Protein AF-A0A9P1AGP6-F1 (afdb_monomer)

Radius of gyration: 20.98 Å; Cα contacts (8 Å, |Δi|>4): 235; chains: 1; bounding box: 56×35×70 Å

Structure (mmCIF, N/CA/C/O backbone):
data_AF-A0A9P1AGP6-F1
#
_entry.id   AF-A0A9P1AGP6-F1
#
loop_
_atom_site.group_PDB
_atom_site.id
_atom_site.type_symbol
_atom_site.label_atom_id
_atom_site.label_alt_id
_atom_site.label_comp_id
_atom_site.label_asym_id
_atom_site.label_entity_id
_atom_site.label_seq_id
_atom_site.pdbx_PDB_ins_code
_atom_site.Cartn_x
_atom_site.Cartn_y
_atom_site.Cartn_z
_atom_site.occupancy
_atom_site.B_iso_or_equiv
_atom_site.auth_seq_id
_atom_site.auth_comp_id
_atom_site.auth_asym_id
_atom_site.auth_atom_id
_atom_site.pdbx_PDB_model_num
ATOM 1 N N . MET A 1 1 ? -1.557 -0.896 -45.327 1.00 44.66 1 MET A N 1
ATOM 2 C CA . MET A 1 1 ? -2.186 -0.909 -43.996 1.00 44.66 1 MET A CA 1
ATOM 3 C C . MET A 1 1 ? -1.981 -2.306 -43.463 1.00 44.66 1 MET A C 1
ATOM 5 O O . MET A 1 1 ? -2.279 -3.252 -44.184 1.00 44.66 1 MET A O 1
ATOM 9 N N . SER A 1 2 ? -1.260 -2.431 -42.356 1.00 48.75 2 SER A N 1
ATOM 10 C CA . SER A 1 2 ? -0.825 -3.720 -41.802 1.00 48.75 2 SER A CA 1
ATOM 11 C C . SER A 1 2 ? -1.927 -4.313 -40.928 1.00 48.75 2 SER A C 1
ATOM 13 O O . SER A 1 2 ? -2.614 -3.554 -40.257 1.00 48.75 2 SER A O 1
ATOM 15 N N . GLU A 1 3 ? -2.046 -5.643 -40.876 1.00 49.91 3 GLU A N 1
ATOM 16 C CA . GLU A 1 3 ? -3.012 -6.399 -40.042 1.00 49.91 3 GLU A CA 1
ATOM 17 C C . GLU A 1 3 ? -3.025 -5.982 -38.551 1.00 49.91 3 GLU A C 1
ATOM 19 O O . GLU A 1 3 ? -3.977 -6.249 -37.824 1.00 49.91 3 GLU A O 1
ATOM 24 N N . GLU A 1 4 ? -1.977 -5.297 -38.084 1.00 50.28 4 GLU A N 1
ATOM 25 C CA . GLU A 1 4 ? -1.876 -4.722 -36.737 1.00 50.28 4 GLU A CA 1
ATOM 26 C C . GLU A 1 4 ? -2.781 -3.497 -36.507 1.00 50.28 4 GLU A C 1
ATOM 28 O O . GLU A 1 4 ? -3.183 -3.256 -35.373 1.00 50.28 4 GLU A O 1
ATOM 33 N N . GLU A 1 5 ? -3.131 -2.738 -37.552 1.00 51.47 5 GLU A N 1
ATOM 34 C CA . GLU A 1 5 ? -4.014 -1.563 -37.443 1.00 51.47 5 GLU A CA 1
ATOM 35 C C . GLU A 1 5 ? -5.492 -1.962 -37.282 1.00 51.47 5 GLU A C 1
ATOM 37 O O . GLU A 1 5 ? -6.263 -1.210 -36.694 1.00 51.47 5 GLU A O 1
ATOM 42 N N . GLU A 1 6 ? -5.885 -3.162 -37.727 1.00 52.72 6 GLU A N 1
ATOM 43 C CA . GLU A 1 6 ? -7.262 -3.681 -37.612 1.00 52.72 6 GLU A CA 1
ATOM 44 C C . GLU A 1 6 ? -7.624 -4.188 -36.202 1.00 52.72 6 GLU A C 1
ATOM 46 O O . GLU A 1 6 ? -8.787 -4.480 -35.933 1.00 52.72 6 GLU A O 1
ATOM 51 N N . LEU A 1 7 ? -6.654 -4.289 -35.284 1.00 59.75 7 LEU A N 1
ATOM 52 C CA . LEU A 1 7 ? -6.830 -4.875 -33.943 1.00 59.75 7 LEU A CA 1
ATOM 53 C C . LEU A 1 7 ? -6.769 -3.849 -32.800 1.00 59.75 7 LEU A C 1
ATOM 55 O O . LEU A 1 7 ? -6.678 -4.235 -31.628 1.00 59.75 7 LEU A O 1
ATOM 59 N N . LEU A 1 8 ? -6.772 -2.559 -33.134 1.00 59.62 8 LEU A N 1
ATOM 60 C CA . LEU A 1 8 ? -6.687 -1.460 -32.180 1.00 59.62 8 LEU A CA 1
ATOM 61 C C . LEU A 1 8 ? -8.073 -0.843 -31.978 1.00 59.62 8 LEU A C 1
ATOM 63 O O . LEU A 1 8 ? -8.666 -0.301 -32.905 1.00 59.62 8 LEU A O 1
ATOM 67 N N . GLU A 1 9 ? -8.578 -0.915 -30.750 1.00 66.44 9 GLU A N 1
ATOM 68 C CA . GLU A 1 9 ? -9.828 -0.270 -30.344 1.00 66.44 9 GLU A CA 1
ATOM 69 C C . GLU A 1 9 ? -9.531 0.962 -29.498 1.00 66.44 9 GLU A C 1
ATOM 71 O O . GLU A 1 9 ? -8.714 0.902 -28.583 1.00 66.44 9 GLU A O 1
ATOM 76 N N . GLU A 1 10 ? -10.209 2.073 -29.759 1.00 61.16 10 GLU A N 1
ATOM 77 C CA . GLU A 1 10 ? -10.056 3.284 -28.957 1.00 61.16 10 GLU A CA 1
ATOM 78 C C . GLU A 1 10 ? -10.994 3.250 -27.745 1.00 61.16 10 GLU A C 1
ATOM 80 O O . GLU A 1 10 ? -12.188 2.961 -27.868 1.00 61.16 10 GLU A O 1
ATOM 85 N N . ASP A 1 11 ? -10.464 3.518 -26.553 1.00 57.94 11 ASP A N 1
ATOM 86 C CA . ASP A 1 11 ? -11.289 3.619 -25.355 1.00 57.94 11 ASP A CA 1
ATOM 87 C C . ASP A 1 11 ? -11.897 5.010 -25.159 1.00 57.94 11 ASP A C 1
ATOM 89 O O . ASP A 1 11 ? -11.602 5.973 -25.861 1.00 57.94 11 ASP A O 1
ATOM 93 N N . LYS A 1 12 ? -12.746 5.135 -24.134 1.00 52.09 12 LYS A N 1
ATOM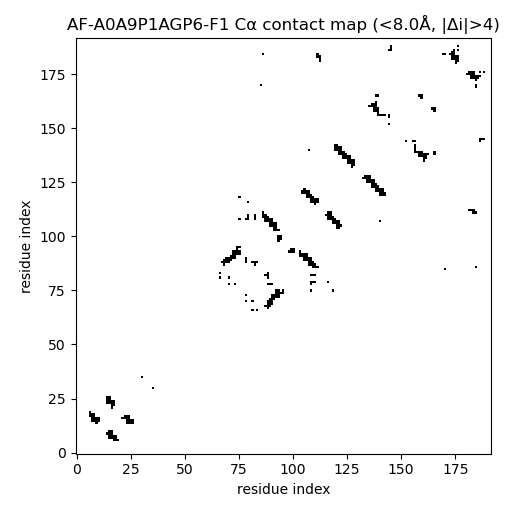 94 C CA . LYS A 1 12 ? -13.434 6.391 -23.797 1.00 52.09 12 LYS A CA 1
ATOM 95 C C . LYS A 1 12 ? -12.505 7.555 -23.403 1.00 52.09 12 LYS A C 1
ATOM 97 O O . LYS A 1 12 ? -13.004 8.646 -23.148 1.00 52.09 12 LYS A O 1
ATOM 102 N N . TYR A 1 13 ? -11.198 7.320 -23.298 1.00 48.16 13 TYR A N 1
ATOM 103 C CA . TYR A 1 13 ? -10.174 8.318 -22.990 1.00 48.16 13 TYR A CA 1
ATOM 104 C C . TYR A 1 13 ? -9.250 8.599 -24.187 1.00 48.16 13 TYR A C 1
ATOM 106 O O . TYR A 1 13 ? -8.265 9.317 -24.028 1.00 48.16 13 TYR A O 1
ATOM 114 N N . GLY A 1 14 ? -9.556 8.052 -25.367 1.00 51.81 14 GLY A N 1
ATOM 115 C CA . GLY A 1 14 ? -8.803 8.278 -26.600 1.00 51.81 14 GLY A CA 1
ATOM 116 C C . GLY A 1 14 ? -7.535 7.431 -26.739 1.00 51.81 14 GLY A C 1
ATOM 117 O O . GLY A 1 14 ? -6.611 7.803 -27.461 1.00 51.81 14 GLY A O 1
ATOM 118 N N . ARG A 1 15 ? -7.429 6.321 -25.995 1.00 59.84 15 ARG A N 1
ATOM 119 C CA . ARG A 1 15 ? -6.249 5.438 -25.993 1.00 59.84 15 ARG A CA 1
ATOM 120 C C . ARG A 1 15 ? -6.486 4.245 -26.908 1.00 59.84 15 ARG A C 1
ATOM 122 O O . ARG A 1 15 ? -7.542 3.625 -26.820 1.00 59.84 15 ARG A O 1
ATOM 129 N N . LEU A 1 16 ? -5.490 3.866 -27.711 1.00 62.56 16 LEU A N 1
ATOM 130 C CA . LEU A 1 16 ? -5.571 2.674 -28.562 1.00 62.56 16 LEU A CA 1
ATOM 131 C C . LEU A 1 16 ? -5.236 1.420 -27.745 1.00 62.56 16 LEU A C 1
ATOM 133 O O . LEU A 1 16 ? -4.143 1.288 -27.194 1.00 62.56 16 LEU A O 1
ATOM 137 N N . ILE A 1 17 ? -6.175 0.487 -27.671 1.00 63.44 17 ILE A N 1
ATOM 138 C CA . ILE A 1 17 ? -6.082 -0.765 -26.926 1.00 63.44 17 ILE A CA 1
ATOM 139 C C . ILE A 1 17 ? -5.932 -1.916 -27.916 1.00 63.44 17 ILE A C 1
ATOM 141 O O . ILE A 1 17 ? -6.822 -2.162 -28.728 1.00 63.44 17 ILE A O 1
ATOM 145 N N . CYS A 1 18 ? -4.847 -2.684 -27.797 1.00 67.25 18 CYS A N 1
ATOM 146 C CA . CYS A 1 18 ? -4.737 -3.976 -28.467 1.00 67.25 18 CYS A CA 1
ATOM 147 C C . CYS A 1 18 ? -5.166 -5.092 -27.511 1.00 67.25 18 CYS A C 1
ATOM 149 O O . CYS A 1 18 ? -4.376 -5.580 -26.696 1.00 67.25 18 CYS A O 1
ATOM 151 N N . ARG A 1 19 ? -6.424 -5.537 -27.617 1.00 60.81 19 ARG A N 1
ATOM 152 C CA . ARG A 1 19 ? -6.979 -6.571 -26.719 1.00 60.81 19 ARG A CA 1
ATOM 153 C C . ARG A 1 19 ? -6.260 -7.917 -26.821 1.00 60.81 19 ARG A C 1
ATOM 155 O O . ARG A 1 19 ? -6.210 -8.649 -25.840 1.00 60.81 19 ARG A O 1
ATOM 162 N N . LYS A 1 20 ? -5.669 -8.227 -27.979 1.00 54.53 20 LYS A N 1
ATOM 163 C CA . LYS A 1 20 ? -4.925 -9.475 -28.217 1.00 54.53 20 LYS A CA 1
ATOM 164 C C . LYS A 1 20 ? -3.639 -9.568 -27.391 1.00 54.53 20 LYS A C 1
ATOM 166 O O . LYS A 1 20 ? -3.268 -10.661 -26.977 1.00 54.53 20 LYS A O 1
ATOM 171 N N . TYR A 1 21 ? -2.974 -8.436 -27.159 1.00 57.66 21 TYR A N 1
ATOM 172 C CA . TYR A 1 21 ? -1.692 -8.378 -26.449 1.00 57.66 21 TYR A CA 1
ATOM 173 C C . TYR A 1 21 ? -1.790 -7.693 -25.081 1.00 57.66 21 TYR A C 1
ATOM 175 O O . TYR A 1 21 ? -0.787 -7.578 -24.385 1.00 57.66 21 TYR A O 1
ATOM 183 N N . GLY A 1 22 ? -2.987 -7.248 -24.682 1.00 54.47 22 GLY A N 1
ATOM 184 C CA . GLY A 1 22 ? -3.205 -6.574 -23.402 1.00 54.47 22 GLY A CA 1
ATOM 185 C C . GLY A 1 22 ? -2.470 -5.236 -23.287 1.00 54.47 22 GLY A C 1
ATOM 186 O O . GLY A 1 22 ? -2.170 -4.806 -22.176 1.00 54.47 22 GLY A O 1
ATOM 187 N N . THR A 1 23 ? -2.155 -4.588 -24.412 1.00 53.03 23 THR A N 1
ATOM 188 C CA . THR A 1 23 ? -1.363 -3.354 -24.444 1.00 53.03 23 THR A CA 1
ATOM 189 C C . THR A 1 23 ? -2.242 -2.128 -24.664 1.00 53.03 23 THR A C 1
ATOM 191 O O . THR A 1 23 ? -3.118 -2.117 -25.530 1.00 53.03 23 THR A O 1
ATOM 194 N N . ILE A 1 24 ? -1.992 -1.078 -23.877 1.00 54.97 24 ILE A N 1
ATOM 195 C CA . ILE A 1 24 ? -2.601 0.247 -24.038 1.00 54.97 24 ILE A CA 1
ATOM 196 C C . ILE A 1 24 ? -1.522 1.167 -24.601 1.00 54.97 24 ILE A C 1
ATOM 198 O O . ILE A 1 24 ? -0.468 1.331 -23.987 1.00 54.97 24 ILE A O 1
ATOM 202 N N . HIS A 1 25 ? -1.775 1.750 -25.766 1.00 59.31 25 HIS A N 1
ATOM 203 C CA . HIS A 1 25 ? -0.873 2.678 -26.433 1.00 59.31 25 HIS A CA 1
ATOM 204 C C . HIS A 1 25 ? -1.253 4.110 -26.025 1.00 59.31 25 HIS A C 1
ATOM 206 O O . HIS A 1 25 ? -2.328 4.583 -26.402 1.00 59.31 25 HIS A O 1
ATOM 212 N N . PRO A 1 26 ? -0.417 4.799 -25.222 1.00 47.50 26 PRO A N 1
ATOM 213 C CA . PRO A 1 26 ? -0.758 6.109 -24.670 1.00 47.50 26 PRO A CA 1
ATOM 214 C C . PRO A 1 26 ? -0.712 7.243 -25.707 1.00 47.50 26 PRO A C 1
ATOM 216 O O . PRO A 1 26 ? -1.323 8.281 -25.480 1.00 47.50 26 PRO A O 1
ATOM 219 N N . THR A 1 27 ? -0.035 7.052 -26.843 1.00 52.06 27 THR A N 1
ATOM 220 C CA . THR A 1 27 ? 0.058 8.011 -27.957 1.00 52.06 27 THR A CA 1
ATOM 221 C C . THR A 1 27 ? 0.376 7.277 -29.270 1.00 52.06 27 THR A C 1
ATOM 223 O O . THR A 1 27 ? 0.923 6.175 -29.248 1.00 52.06 27 THR A O 1
ATOM 226 N N . HIS A 1 28 ? 0.071 7.890 -30.424 1.00 51.38 28 HIS A N 1
ATOM 227 C CA . HIS A 1 28 ? 0.339 7.379 -31.788 1.00 51.38 28 HIS A CA 1
ATOM 228 C C . HIS A 1 28 ? 1.834 7.170 -32.140 1.00 51.38 28 HIS A C 1
ATOM 230 O O . HIS A 1 28 ? 2.177 6.958 -33.305 1.00 51.38 28 HIS A O 1
ATOM 236 N N . GLU A 1 29 ? 2.747 7.231 -31.172 1.00 51.50 29 GLU A N 1
ATOM 237 C CA . GLU A 1 29 ? 4.170 7.009 -31.411 1.00 51.50 29 GLU A CA 1
ATOM 238 C C . GLU A 1 29 ? 4.541 5.533 -31.239 1.00 51.50 29 GLU A C 1
ATOM 240 O O . GLU A 1 29 ? 4.286 4.896 -30.215 1.00 51.50 29 GLU A O 1
ATOM 245 N N . LYS A 1 30 ? 5.182 4.979 -32.275 1.00 45.47 30 LYS A N 1
ATOM 246 C CA . LYS A 1 30 ? 5.712 3.613 -32.284 1.00 45.47 30 LYS A CA 1
ATOM 247 C C . LYS A 1 30 ? 6.845 3.485 -31.261 1.00 45.47 30 LYS A C 1
ATOM 249 O O . LYS A 1 30 ? 7.986 3.849 -31.541 1.00 45.47 30 LYS A O 1
ATOM 254 N N . LEU A 1 31 ? 6.541 2.931 -30.089 1.00 46.16 31 LEU A N 1
ATOM 255 C CA . LEU A 1 31 ? 7.546 2.567 -29.089 1.00 46.16 31 LEU A CA 1
ATOM 256 C C . LEU A 1 31 ? 8.442 1.436 -29.615 1.00 46.16 31 LEU A C 1
ATOM 258 O O . LEU A 1 31 ? 7.969 0.440 -30.164 1.00 46.16 31 LEU A O 1
ATOM 262 N N . SER A 1 32 ? 9.759 1.584 -29.450 1.00 50.69 32 SER A N 1
ATOM 263 C CA . SER A 1 32 ? 10.723 0.562 -29.871 1.00 50.69 32 SER A CA 1
ATOM 264 C C . SER A 1 32 ? 10.684 -0.658 -28.942 1.00 50.69 32 SER A C 1
ATOM 266 O O . SER A 1 32 ? 10.447 -0.532 -27.741 1.00 50.69 32 SER A O 1
ATOM 268 N N . LYS A 1 33 ? 11.005 -1.847 -29.474 1.00 45.75 33 LYS A N 1
ATOM 269 C CA . LYS A 1 33 ? 11.068 -3.118 -28.721 1.00 45.75 33 LYS A CA 1
ATOM 270 C C . LYS A 1 33 ? 11.904 -3.025 -27.432 1.00 45.75 33 LYS A C 1
ATOM 272 O O . LYS A 1 33 ? 11.612 -3.712 -26.463 1.00 45.75 33 LYS A O 1
ATOM 277 N N . LYS A 1 34 ? 12.906 -2.140 -27.404 1.00 45.97 34 LYS A N 1
ATOM 278 C CA . LYS A 1 34 ? 13.750 -1.887 -26.231 1.00 45.97 34 LYS A CA 1
ATOM 279 C C . LYS A 1 34 ? 12.990 -1.203 -25.085 1.00 45.97 34 LYS A C 1
ATOM 281 O O . LYS A 1 34 ? 13.164 -1.593 -23.940 1.00 45.97 34 LYS A O 1
ATOM 286 N N . MET A 1 35 ? 12.112 -0.249 -25.403 1.00 48.28 35 MET A N 1
ATOM 287 C CA . MET A 1 35 ? 11.295 0.470 -24.414 1.00 48.28 35 MET A CA 1
ATOM 288 C C . MET A 1 35 ? 10.216 -0.432 -23.806 1.00 48.28 35 MET A C 1
ATOM 290 O O . MET A 1 35 ? 9.871 -0.282 -22.641 1.00 48.28 35 MET A O 1
ATOM 294 N N . ILE A 1 36 ? 9.720 -1.400 -24.584 1.00 45.94 36 ILE A N 1
ATOM 295 C CA . ILE A 1 36 ? 8.762 -2.408 -24.115 1.00 45.94 36 ILE A CA 1
ATOM 296 C C . ILE A 1 36 ? 9.438 -3.375 -23.134 1.00 45.94 36 ILE A C 1
ATOM 298 O O . ILE A 1 36 ? 8.876 -3.664 -22.086 1.00 45.94 36 ILE A O 1
ATOM 302 N N . CYS A 1 37 ? 10.657 -3.839 -23.424 1.00 44.56 37 CYS A N 1
ATOM 303 C CA . CYS A 1 37 ? 11.388 -4.706 -22.497 1.00 44.56 37 CYS A CA 1
ATOM 304 C C . CYS A 1 37 ? 11.783 -3.978 -21.200 1.00 44.56 37 CYS A C 1
ATOM 306 O O . CYS A 1 37 ? 11.618 -4.545 -20.132 1.00 44.56 37 CYS A O 1
ATOM 308 N N . GLU A 1 38 ? 12.218 -2.713 -21.269 1.00 49.56 38 GLU A N 1
ATOM 309 C CA . GLU A 1 38 ? 12.562 -1.926 -20.067 1.00 49.56 38 GLU A CA 1
ATOM 310 C C . GLU A 1 38 ? 11.343 -1.600 -19.181 1.00 49.56 38 GLU A C 1
ATOM 312 O O . GLU A 1 38 ? 11.489 -1.453 -17.969 1.00 49.56 38 GLU A O 1
ATOM 317 N N . ALA A 1 39 ? 10.138 -1.501 -19.755 1.00 48.28 39 ALA A N 1
ATOM 318 C CA . ALA A 1 39 ? 8.911 -1.241 -18.998 1.00 48.28 39 ALA A CA 1
ATOM 319 C C . ALA A 1 39 ? 8.322 -2.496 -18.325 1.00 48.28 39 ALA A C 1
ATOM 321 O O . ALA A 1 39 ? 7.560 -2.369 -17.367 1.00 48.28 39 ALA A O 1
ATOM 322 N N . PHE A 1 40 ? 8.667 -3.695 -18.809 1.00 42.72 40 PHE A N 1
ATOM 323 C CA . PHE A 1 40 ? 8.064 -4.965 -18.393 1.00 42.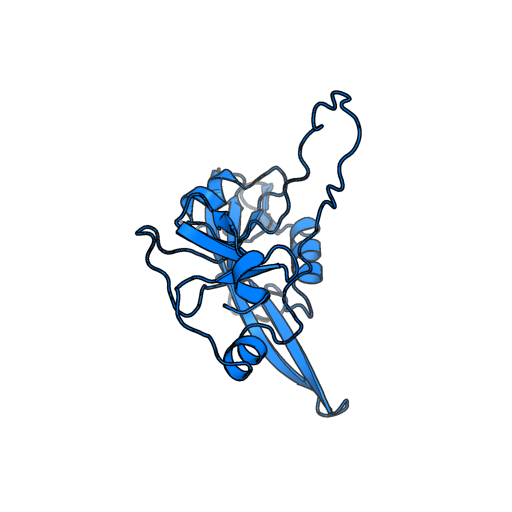72 40 PHE A CA 1
ATOM 324 C C . PHE A 1 40 ? 9.112 -6.041 -18.058 1.00 42.72 40 PHE A C 1
ATOM 326 O O . PHE A 1 40 ? 8.955 -7.199 -18.440 1.00 42.72 40 PHE A O 1
ATOM 333 N N . ASP A 1 41 ? 10.162 -5.686 -17.314 1.00 39.03 41 ASP A N 1
ATOM 334 C CA . ASP A 1 41 ? 11.027 -6.677 -16.661 1.00 39.03 41 ASP A CA 1
ATOM 335 C C . ASP A 1 41 ? 10.213 -7.447 -15.590 1.00 39.03 41 ASP A C 1
ATOM 337 O O . ASP A 1 41 ? 10.059 -6.977 -14.464 1.00 39.03 41 ASP A O 1
ATOM 341 N N . ASP A 1 42 ? 9.627 -8.584 -15.998 1.00 45.66 42 ASP A N 1
ATOM 342 C CA . ASP A 1 42 ? 9.160 -9.811 -15.301 1.00 45.66 42 ASP A CA 1
ATOM 343 C C . ASP A 1 42 ? 8.592 -9.778 -13.856 1.00 45.66 42 ASP A C 1
ATOM 345 O O . ASP A 1 42 ? 8.373 -10.827 -13.251 1.00 45.66 42 ASP A O 1
ATOM 349 N N . GLU A 1 43 ? 8.278 -8.623 -13.275 1.00 45.69 43 GLU A N 1
ATOM 350 C CA . GLU A 1 43 ? 7.833 -8.533 -11.874 1.00 45.69 43 GLU A CA 1
ATOM 351 C C . GLU A 1 43 ? 6.677 -7.542 -11.660 1.00 45.69 43 GLU A C 1
ATOM 353 O O . GLU A 1 43 ? 6.516 -6.964 -10.582 1.00 45.69 43 GLU A O 1
ATOM 358 N N . SER A 1 44 ? 5.841 -7.352 -12.685 1.00 40.59 44 SER A N 1
ATOM 359 C CA . SER A 1 44 ? 4.508 -6.767 -12.495 1.00 40.59 44 SER A CA 1
ATOM 360 C C . SER A 1 44 ? 3.579 -7.835 -11.904 1.00 40.59 44 SER A C 1
ATOM 362 O O . SER A 1 44 ? 3.586 -8.967 -12.395 1.00 40.59 44 SER A O 1
ATOM 364 N N . PRO A 1 45 ? 2.785 -7.536 -10.857 1.00 38.75 45 PRO A N 1
ATOM 365 C CA . PRO A 1 45 ? 1.846 -8.511 -10.313 1.00 38.75 45 PRO A CA 1
ATOM 366 C C . PRO A 1 45 ? 0.880 -8.977 -11.416 1.00 38.75 45 PRO A C 1
ATOM 368 O O . PRO A 1 45 ? 0.474 -8.160 -12.247 1.00 38.75 45 PRO A O 1
ATOM 371 N N . PRO A 1 46 ? 0.516 -10.272 -11.456 1.00 39.19 46 PRO A N 1
ATOM 372 C CA . PRO A 1 46 ? -0.374 -10.786 -12.486 1.00 39.19 46 PRO A CA 1
ATOM 373 C C . PRO A 1 46 ? -1.713 -10.049 -12.418 1.00 39.19 46 PRO A C 1
ATOM 375 O O . PRO A 1 46 ? -2.391 -10.064 -11.390 1.00 39.19 46 PRO A O 1
ATOM 378 N N . VAL A 1 47 ? -2.096 -9.407 -13.521 1.00 35.91 47 VAL A N 1
ATOM 379 C CA . VAL A 1 47 ? -3.442 -8.858 -13.689 1.00 35.91 47 VAL A CA 1
ATOM 380 C C . VAL A 1 47 ? -4.392 -10.049 -13.813 1.00 35.91 47 VAL A C 1
ATOM 382 O O . VAL A 1 47 ? -4.244 -10.883 -14.706 1.00 35.91 47 VAL A O 1
ATOM 385 N N . SER A 1 48 ? -5.342 -10.171 -12.887 1.00 32.88 48 SER A N 1
ATOM 386 C CA . SER A 1 48 ? -6.363 -11.218 -12.937 1.00 32.88 48 SER A CA 1
ATOM 387 C C . SER A 1 48 ? -7.342 -10.917 -14.073 1.00 32.88 48 SER A C 1
ATOM 389 O O . SER A 1 48 ? -8.186 -10.027 -13.974 1.00 32.88 48 SER A O 1
ATOM 391 N N . TYR A 1 49 ? -7.228 -11.641 -15.186 1.00 36.38 49 TYR A N 1
ATOM 392 C CA . TYR A 1 49 ? -8.166 -11.518 -16.298 1.00 36.38 49 TYR A CA 1
ATOM 393 C C . TYR A 1 49 ? -9.400 -12.388 -16.039 1.00 36.38 49 TYR A C 1
ATOM 395 O O . TYR A 1 49 ? -9.339 -13.617 -16.127 1.00 36.38 49 TYR A O 1
ATOM 403 N N . LYS A 1 50 ? -10.563 -11.766 -15.805 1.00 32.56 50 LYS A N 1
ATOM 404 C CA . LYS A 1 50 ? -11.842 -12.447 -16.052 1.00 32.56 50 LYS A CA 1
ATOM 405 C C . LYS A 1 50 ? -11.986 -12.641 -17.561 1.00 32.56 50 LYS A C 1
ATOM 407 O O . LYS A 1 50 ? -12.329 -11.711 -18.287 1.00 32.56 50 LYS A O 1
ATOM 412 N N . SER A 1 51 ? -11.703 -13.856 -18.023 1.00 32.66 51 SER A N 1
ATOM 413 C CA . SER A 1 51 ? -11.996 -14.288 -19.390 1.00 32.66 51 SER A CA 1
ATOM 414 C C . SER A 1 51 ? -13.500 -14.174 -19.630 1.00 32.66 51 SER A C 1
ATOM 416 O O . SER A 1 51 ? -14.282 -14.901 -19.024 1.00 32.66 51 SER A O 1
ATOM 418 N N . THR A 1 52 ? -13.914 -13.246 -20.488 1.00 33.41 52 THR A N 1
ATOM 419 C CA . THR A 1 52 ? -15.281 -13.192 -21.013 1.00 33.41 52 THR A CA 1
ATOM 420 C C . THR A 1 52 ? -15.232 -13.589 -22.479 1.00 33.41 52 THR A C 1
ATOM 422 O O . THR A 1 52 ? -15.047 -12.769 -23.371 1.00 33.41 52 THR A O 1
ATOM 425 N N . SER A 1 53 ? -15.357 -14.892 -22.718 1.00 35.84 53 SER A N 1
ATOM 426 C CA . SER A 1 53 ? -15.820 -15.413 -24.000 1.00 35.84 53 SER A CA 1
ATOM 427 C C . SER A 1 53 ? -17.326 -15.607 -23.871 1.00 35.84 53 SER A C 1
ATOM 429 O O . SER A 1 53 ? -17.798 -16.328 -22.995 1.00 35.84 53 SER A O 1
ATOM 431 N N . THR A 1 54 ? -18.069 -14.876 -24.688 1.00 39.19 54 THR A N 1
ATOM 432 C CA . THR A 1 54 ? -19.527 -14.868 -24.783 1.00 39.19 54 THR A CA 1
ATOM 433 C C . THR A 1 54 ? -20.053 -16.242 -25.194 1.00 39.19 54 THR A C 1
ATOM 435 O O . THR A 1 54 ? -19.663 -16.740 -26.243 1.00 39.19 54 THR A O 1
ATOM 438 N N . ASP A 1 55 ? -20.970 -16.819 -24.412 1.00 32.81 55 ASP A N 1
ATOM 439 C CA . ASP A 1 55 ? -22.318 -17.084 -24.925 1.00 32.81 55 ASP A CA 1
ATOM 440 C C . ASP A 1 55 ? -23.323 -17.428 -23.810 1.00 32.81 55 ASP A C 1
ATOM 442 O O . ASP A 1 55 ? -23.078 -18.285 -22.963 1.00 32.81 55 ASP A O 1
ATOM 446 N N . SER A 1 56 ? -24.503 -16.807 -23.907 1.00 30.17 56 SER A N 1
ATOM 447 C CA . SER A 1 56 ? -25.754 -16.996 -23.138 1.00 30.17 56 SER A CA 1
ATOM 448 C C . SER A 1 56 ? -26.067 -15.995 -22.001 1.00 30.17 56 SER A C 1
ATOM 450 O O . SER A 1 56 ? -25.226 -15.737 -21.138 1.00 30.17 56 SER A O 1
ATOM 452 N N . PRO A 1 57 ? -27.308 -15.452 -21.952 1.00 41.44 57 PRO A N 1
ATOM 453 C CA . PRO A 1 57 ? -27.725 -14.447 -20.983 1.00 41.44 57 PRO A CA 1
ATOM 454 C C . PRO A 1 57 ? -28.387 -15.108 -19.771 1.00 41.44 57 PRO A C 1
ATOM 456 O O . PRO A 1 57 ? -29.520 -15.576 -19.854 1.00 41.44 57 PRO A O 1
ATOM 459 N N . ILE A 1 58 ? -27.718 -15.125 -18.620 1.00 28.89 58 ILE A N 1
ATOM 460 C CA . ILE A 1 58 ? -28.373 -15.429 -17.343 1.00 28.89 58 ILE A CA 1
ATOM 461 C C . ILE A 1 58 ? -27.868 -14.438 -16.302 1.00 28.89 58 ILE A C 1
ATOM 463 O O . ILE A 1 58 ? -26.681 -14.398 -15.988 1.00 28.89 58 ILE A O 1
ATOM 467 N N . SER A 1 59 ? -28.805 -13.634 -15.792 1.00 42.00 59 SER A N 1
ATOM 468 C CA . SER A 1 59 ? -28.669 -12.782 -14.614 1.00 42.00 59 SER A CA 1
ATOM 469 C C . SER A 1 59 ? -27.784 -13.422 -13.554 1.00 42.00 59 SER A C 1
ATOM 471 O O . SER A 1 59 ? -28.170 -14.408 -12.929 1.00 42.00 59 SER A O 1
ATOM 473 N N . GLN A 1 60 ? -26.644 -12.801 -13.283 1.00 34.44 60 GLN A N 1
ATOM 474 C CA . GLN A 1 60 ? -25.957 -12.975 -12.017 1.00 34.44 60 GLN A CA 1
ATOM 475 C C . GLN A 1 60 ? -25.672 -11.589 -11.463 1.00 34.44 60 GLN A C 1
ATOM 477 O O . GLN A 1 60 ? -24.802 -10.859 -11.933 1.00 34.44 60 GLN A O 1
ATOM 482 N N . GLN A 1 61 ? -26.480 -11.230 -10.465 1.00 39.38 61 GLN A N 1
ATOM 483 C CA . GLN A 1 61 ? -26.104 -10.287 -9.426 1.00 39.38 61 GLN A CA 1
ATOM 484 C C . GLN A 1 61 ? -24.665 -10.610 -9.018 1.00 39.38 61 GLN A C 1
ATOM 486 O O . GLN A 1 61 ? -24.410 -11.665 -8.438 1.00 39.38 61 GLN A O 1
ATOM 491 N N . THR A 1 62 ? -23.718 -9.739 -9.357 1.00 33.47 62 THR A N 1
ATOM 492 C CA . THR A 1 62 ? -22.350 -9.854 -8.859 1.00 33.47 62 THR A CA 1
ATOM 493 C C . THR A 1 62 ? -22.383 -9.597 -7.363 1.00 33.47 62 THR A C 1
ATOM 495 O O . THR A 1 62 ? -22.453 -8.462 -6.895 1.00 33.47 62 THR A O 1
ATOM 498 N N . SER A 1 63 ? -22.393 -10.699 -6.631 1.00 34.19 63 SER A N 1
ATOM 499 C CA . SER A 1 63 ? -22.114 -10.821 -5.214 1.00 34.19 63 SER A CA 1
ATOM 500 C C . SER A 1 63 ? -20.853 -10.038 -4.832 1.00 34.19 63 SER A C 1
ATOM 502 O O . SER A 1 63 ? -19.758 -10.339 -5.293 1.00 34.19 63 SER A O 1
ATOM 504 N N . GLN A 1 64 ? -21.063 -9.004 -4.018 1.00 35.28 64 GLN A N 1
ATOM 505 C CA . GLN A 1 64 ? -20.270 -8.613 -2.848 1.00 35.28 64 GLN A CA 1
ATOM 506 C C . GLN A 1 64 ? -18.744 -8.883 -2.862 1.00 35.28 64 GLN A C 1
ATOM 508 O O . GLN A 1 64 ? -18.280 -9.980 -2.580 1.00 35.28 64 GLN A O 1
ATOM 513 N N . THR A 1 65 ? -17.990 -7.790 -3.049 1.00 38.62 65 THR A N 1
ATOM 514 C CA . THR A 1 65 ? -16.889 -7.336 -2.167 1.00 38.62 65 THR A CA 1
ATOM 515 C C . THR A 1 65 ? -15.730 -8.295 -1.858 1.00 38.62 65 THR A C 1
ATOM 517 O O . THR A 1 65 ? -15.475 -8.605 -0.696 1.00 38.62 65 THR A O 1
ATOM 520 N N . GLU A 1 66 ? -14.914 -8.633 -2.853 1.00 44.88 66 GLU A N 1
ATOM 521 C CA . GLU A 1 66 ? -13.476 -8.797 -2.605 1.00 44.88 66 GLU A CA 1
ATOM 522 C C . GLU A 1 66 ? -12.792 -7.499 -3.035 1.00 44.88 66 GLU A C 1
ATOM 524 O O . GLU A 1 66 ? -12.493 -7.293 -4.206 1.00 44.88 66 GLU A O 1
ATOM 529 N N . THR A 1 67 ? -12.637 -6.556 -2.102 1.00 55.41 67 THR A N 1
ATOM 530 C CA . THR A 1 67 ? -11.821 -5.363 -2.348 1.00 55.41 67 THR A CA 1
ATOM 531 C C . THR A 1 67 ? -10.379 -5.831 -2.512 1.00 55.41 67 THR A C 1
ATOM 533 O O . THR A 1 67 ? -9.747 -6.239 -1.535 1.00 55.41 67 THR A O 1
ATOM 536 N N . GLU A 1 68 ? -9.885 -5.845 -3.750 1.00 76.69 68 GLU A N 1
ATOM 537 C CA . GLU A 1 68 ? -8.478 -6.111 -4.035 1.00 76.69 68 GLU A CA 1
ATOM 538 C C . GLU A 1 68 ? -7.620 -5.100 -3.262 1.00 76.69 68 GLU A C 1
ATOM 540 O O . GLU A 1 68 ? -7.883 -3.899 -3.278 1.00 76.69 68 GLU A O 1
ATOM 545 N N . VAL A 1 69 ? -6.599 -5.589 -2.548 1.00 89.00 69 VAL A N 1
ATOM 546 C CA . VAL A 1 69 ? -5.677 -4.720 -1.793 1.00 89.00 69 VAL A CA 1
ATOM 547 C C . VAL A 1 69 ? -4.931 -3.786 -2.740 1.00 89.00 69 VAL A C 1
ATOM 549 O O . VAL A 1 69 ? -4.591 -2.677 -2.354 1.00 89.00 69 VAL A O 1
ATOM 552 N N . PHE A 1 70 ? -4.680 -4.217 -3.974 1.00 92.12 70 PHE A N 1
ATOM 553 C CA . PHE A 1 70 ? -4.049 -3.400 -4.998 1.00 92.12 70 PHE A CA 1
ATOM 554 C C . PHE A 1 70 ? -5.107 -2.773 -5.907 1.00 92.12 70 PHE A C 1
ATOM 556 O O . PHE A 1 70 ? -5.890 -3.495 -6.512 1.00 92.12 70 PHE A O 1
ATOM 563 N N . VAL A 1 71 ? -5.107 -1.444 -6.028 1.00 92.62 71 VAL A N 1
ATOM 564 C CA . VAL A 1 71 ? -6.154 -0.701 -6.759 1.00 92.62 71 VAL A CA 1
ATOM 565 C C . VAL A 1 71 ? -5.656 -0.012 -8.036 1.00 92.62 71 VAL A C 1
ATOM 567 O O . VAL A 1 71 ? -6.399 0.726 -8.677 1.00 92.62 71 VAL A O 1
ATOM 570 N N . GLY A 1 72 ? -4.406 -0.256 -8.442 1.00 91.38 72 GLY A N 1
ATOM 571 C CA . GLY A 1 72 ? -3.824 0.353 -9.641 1.00 91.38 72 GLY A CA 1
ATOM 572 C C . GLY A 1 72 ? -3.431 1.819 -9.439 1.00 91.38 72 GLY A C 1
ATOM 573 O O . GLY A 1 72 ? -2.926 2.187 -8.382 1.00 91.38 72 GLY A O 1
ATOM 574 N N . GLY A 1 73 ? -3.590 2.644 -10.477 1.00 90.81 73 GLY A N 1
ATOM 575 C CA . GLY A 1 73 ? -3.289 4.078 -10.423 1.00 90.81 73 GLY A CA 1
ATOM 576 C C . GLY A 1 73 ? -4.444 4.876 -9.821 1.00 90.81 73 GLY A C 1
ATOM 577 O O . GLY A 1 73 ? -5.560 4.789 -10.325 1.00 90.81 73 GLY A O 1
ATOM 578 N N . ALA A 1 74 ? -4.173 5.659 -8.777 1.00 92.38 74 ALA A N 1
ATOM 579 C CA . ALA A 1 74 ? -5.179 6.471 -8.092 1.00 92.38 74 ALA A CA 1
ATOM 580 C C . ALA A 1 74 ? -4.572 7.749 -7.495 1.00 92.38 74 ALA A C 1
ATOM 582 O O . ALA A 1 74 ? -3.379 7.812 -7.183 1.00 92.38 74 ALA A O 1
ATOM 583 N N . THR A 1 75 ? -5.393 8.777 -7.312 1.00 94.38 75 THR A N 1
ATOM 584 C CA . THR A 1 75 ? -5.062 9.911 -6.437 1.00 94.38 75 THR A CA 1
ATOM 585 C C . THR A 1 75 ? -5.174 9.502 -4.965 1.00 94.38 75 THR A C 1
ATOM 587 O O . THR A 1 75 ? -5.834 8.518 -4.634 1.00 94.38 75 THR A O 1
ATOM 590 N N . GLU A 1 76 ? -4.577 10.276 -4.053 1.00 94.81 76 GLU A N 1
ATOM 591 C CA . GLU A 1 76 ? -4.685 10.017 -2.605 1.00 94.81 76 GLU A CA 1
ATOM 592 C C . GLU A 1 76 ? -6.150 9.914 -2.147 1.00 94.81 76 GLU A C 1
ATOM 594 O O . GLU A 1 76 ? -6.512 8.971 -1.451 1.00 94.81 76 GLU A O 1
ATOM 599 N N . LYS A 1 77 ? -7.018 10.823 -2.615 1.00 95.00 77 LYS A N 1
ATOM 600 C CA . LYS A 1 77 ? -8.447 10.828 -2.261 1.00 95.00 77 LYS A CA 1
ATOM 601 C C . LYS A 1 77 ? -9.207 9.620 -2.802 1.00 95.00 77 LYS A C 1
ATOM 603 O O . LYS A 1 77 ? -10.095 9.109 -2.128 1.00 95.00 77 LYS A O 1
ATOM 608 N N . GLU A 1 78 ? -8.897 9.182 -4.019 1.00 94.44 78 GLU A N 1
ATOM 609 C CA . GLU A 1 78 ? -9.505 7.975 -4.590 1.00 94.44 78 GLU A CA 1
ATOM 610 C C . GLU A 1 78 ? -9.050 6.733 -3.822 1.00 94.44 78 GLU A C 1
ATOM 612 O O . GLU A 1 78 ? -9.879 5.902 -3.461 1.00 94.44 78 GLU A O 1
ATOM 617 N N . ALA A 1 79 ? -7.758 6.637 -3.496 1.00 94.75 79 ALA A N 1
ATOM 618 C CA . ALA A 1 79 ? -7.221 5.539 -2.700 1.00 94.75 79 ALA A CA 1
ATOM 619 C C . ALA A 1 79 ? -7.885 5.461 -1.314 1.00 94.75 79 ALA A C 1
ATOM 621 O O . ALA A 1 79 ? -8.274 4.377 -0.890 1.00 94.75 79 ALA A O 1
ATOM 622 N N . GLU A 1 80 ? -8.095 6.596 -0.641 1.00 95.50 80 GLU A N 1
ATOM 623 C CA . GLU A 1 80 ? -8.789 6.673 0.655 1.00 95.50 80 GLU A CA 1
ATOM 624 C C . GLU A 1 80 ? -10.219 6.118 0.604 1.00 95.50 80 GLU A C 1
ATOM 626 O O . GLU A 1 80 ? -10.644 5.410 1.518 1.00 95.50 80 GLU A O 1
ATOM 631 N N . GLN A 1 81 ? -10.956 6.395 -0.476 1.00 94.06 81 GLN A N 1
ATOM 632 C CA . GLN A 1 81 ? -12.326 5.902 -0.675 1.00 94.06 81 GLN A CA 1
ATOM 633 C C . GLN A 1 81 ? -12.384 4.394 -0.937 1.00 94.06 81 GLN A C 1
ATOM 635 O O . GLN A 1 81 ? -13.406 3.760 -0.673 1.00 94.06 81 GLN A O 1
ATOM 640 N N . LEU A 1 82 ? -11.295 3.821 -1.450 1.00 93.38 82 LEU A N 1
ATOM 641 C CA . LEU A 1 82 ? -11.177 2.397 -1.747 1.00 93.38 82 LEU A CA 1
ATOM 642 C C . LEU A 1 82 ? -10.717 1.574 -0.535 1.00 93.38 82 LEU A C 1
ATOM 644 O O . LEU A 1 82 ? -10.726 0.343 -0.604 1.00 93.38 82 LEU A O 1
ATOM 648 N N . ILE A 1 83 ? -10.362 2.215 0.588 1.00 93.00 83 ILE A N 1
ATOM 649 C CA . ILE A 1 83 ? -10.011 1.512 1.827 1.00 93.00 83 ILE A CA 1
ATOM 650 C C . ILE A 1 83 ? -11.240 0.778 2.375 1.00 93.00 83 ILE A C 1
ATOM 652 O O . ILE A 1 83 ? -12.142 1.356 2.989 1.00 93.00 83 ILE A O 1
ATOM 656 N N . GLY A 1 84 ? -11.242 -0.537 2.164 1.00 86.81 84 GLY A N 1
ATOM 657 C CA . GLY A 1 84 ? -12.264 -1.446 2.664 1.00 86.81 84 GLY A CA 1
ATOM 658 C C . GLY A 1 84 ? -12.084 -1.821 4.139 1.00 86.81 84 GLY A C 1
ATOM 659 O O . GLY A 1 84 ? -11.489 -1.106 4.947 1.00 86.81 84 GLY A O 1
ATOM 660 N N . TYR A 1 85 ? -12.595 -2.999 4.497 1.00 83.00 85 TYR A N 1
ATOM 661 C CA . TYR A 1 85 ? -12.524 -3.537 5.861 1.00 83.00 85 TYR A CA 1
ATOM 662 C C . TYR A 1 85 ? -11.098 -3.904 6.304 1.00 83.00 85 TYR A C 1
ATOM 664 O O . TYR A 1 85 ? -10.836 -3.959 7.499 1.00 83.00 85 TYR A O 1
ATOM 672 N N . ARG A 1 86 ? -10.177 -4.135 5.355 1.00 82.44 86 ARG A N 1
ATOM 673 C CA . ARG A 1 86 ? -8.770 -4.482 5.631 1.00 82.44 86 ARG A CA 1
ATOM 674 C C . ARG A 1 86 ? -7.957 -3.322 6.210 1.00 82.44 86 ARG A C 1
ATOM 676 O O . ARG A 1 86 ? -6.841 -3.532 6.659 1.00 82.44 86 ARG A O 1
ATOM 683 N N . GLY A 1 87 ? -8.495 -2.101 6.183 1.00 89.75 87 GLY A N 1
ATOM 684 C CA . GLY A 1 87 ? -7.853 -0.922 6.768 1.00 89.75 87 GLY A CA 1
ATOM 685 C C . GLY A 1 87 ? -6.777 -0.274 5.894 1.00 89.75 87 GLY A C 1
ATOM 686 O O . GLY A 1 87 ? -6.391 0.856 6.178 1.00 89.75 87 GLY A O 1
ATOM 687 N N . PHE A 1 88 ? -6.342 -0.915 4.804 1.00 94.81 88 PHE A N 1
ATOM 688 C CA . PHE A 1 88 ? -5.402 -0.323 3.852 1.00 94.81 88 PHE A CA 1
ATOM 689 C C . PHE A 1 88 ? -5.592 -0.805 2.407 1.00 94.81 88 PHE A C 1
ATOM 691 O O . PHE A 1 88 ? -6.219 -1.837 2.162 1.00 94.81 88 PHE A O 1
ATOM 698 N N . VAL A 1 89 ? -5.009 -0.058 1.465 1.00 95.50 89 VAL A N 1
ATOM 699 C CA .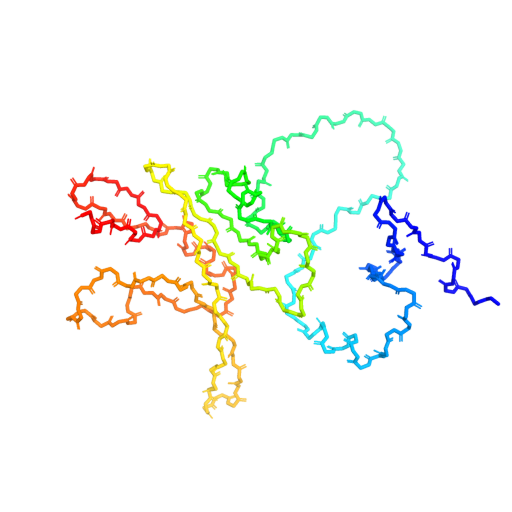 VAL A 1 89 ? -4.852 -0.409 0.041 1.00 95.50 89 VAL A CA 1
ATOM 700 C C . VAL A 1 89 ? -3.471 0.009 -0.471 1.00 95.50 89 VAL A C 1
ATOM 702 O O . VAL A 1 89 ? -2.807 0.861 0.116 1.00 95.50 89 VAL A O 1
ATOM 705 N N . ILE A 1 90 ? -3.038 -0.575 -1.583 1.00 95.62 90 ILE A N 1
ATOM 706 C CA . ILE A 1 90 ? -1.795 -0.275 -2.293 1.00 95.62 90 ILE A CA 1
ATOM 707 C C . ILE A 1 90 ? -2.141 0.290 -3.669 1.00 95.62 90 ILE A C 1
ATOM 709 O O . ILE A 1 90 ? -2.983 -0.261 -4.379 1.00 95.62 90 ILE A O 1
ATOM 713 N N . TYR A 1 91 ? -1.475 1.370 -4.064 1.00 94.69 91 TYR A N 1
ATOM 714 C CA . TYR A 1 91 ? -1.756 2.063 -5.319 1.00 94.69 91 TYR A CA 1
ATOM 715 C C . TYR A 1 91 ? -0.510 2.748 -5.886 1.00 94.69 91 TYR A C 1
ATOM 717 O O . TYR A 1 91 ? 0.439 3.050 -5.163 1.00 94.69 91 TYR A 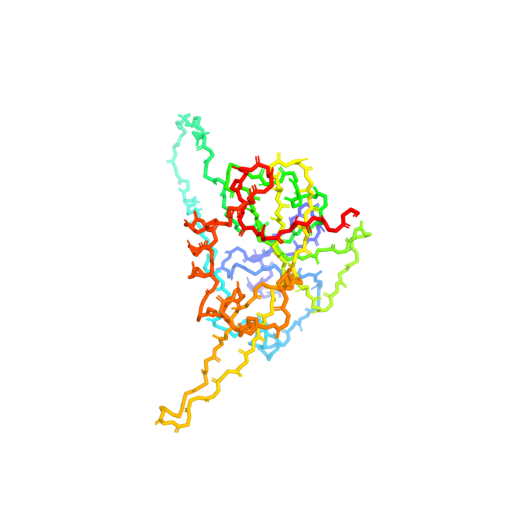O 1
ATOM 725 N N . TYR A 1 92 ? -0.510 3.006 -7.190 1.00 94.25 92 TYR A N 1
ATOM 726 C CA . TYR A 1 92 ? 0.428 3.928 -7.822 1.00 94.25 92 TYR A CA 1
ATOM 727 C C . TYR A 1 92 ? -0.135 5.341 -7.721 1.00 94.25 92 TYR A C 1
ATOM 729 O O . TYR A 1 92 ? -1.227 5.612 -8.227 1.00 94.25 92 TYR A O 1
ATOM 737 N N . ARG A 1 93 ? 0.594 6.249 -7.068 1.00 93.19 93 ARG A N 1
ATOM 738 C CA . ARG A 1 93 ? 0.104 7.613 -6.855 1.00 93.19 93 ARG A CA 1
ATOM 739 C C . ARG A 1 93 ? 0.125 8.411 -8.145 1.00 93.19 93 ARG A C 1
ATOM 741 O O . ARG A 1 93 ? 1.188 8.715 -8.681 1.00 93.19 93 ARG A O 1
ATOM 748 N N . MET A 1 94 ? -1.062 8.814 -8.573 1.00 91.25 94 MET A N 1
ATOM 749 C CA . MET A 1 94 ? -1.271 9.757 -9.661 1.00 91.25 94 MET A CA 1
ATOM 750 C C . MET A 1 94 ? -1.248 11.190 -9.128 1.00 91.25 94 MET A C 1
ATOM 752 O O . MET A 1 94 ? -1.679 11.460 -8.000 1.00 91.25 94 MET A O 1
ATOM 756 N N . ALA A 1 95 ? -0.753 12.120 -9.943 1.00 86.44 95 ALA A N 1
ATOM 757 C CA . ALA A 1 95 ? -0.849 13.538 -9.636 1.00 86.44 95 ALA A CA 1
ATOM 758 C C . ALA A 1 95 ? -2.324 13.978 -9.657 1.00 86.44 95 ALA A C 1
ATOM 760 O O . ALA A 1 95 ? -3.116 13.519 -10.482 1.00 86.44 95 ALA A O 1
ATOM 761 N N . SER A 1 96 ? -2.710 14.853 -8.727 1.00 83.06 96 SER A N 1
ATOM 762 C CA . SER A 1 96 ? -4.101 15.303 -8.566 1.00 83.06 96 SER A CA 1
ATOM 763 C C . SER A 1 96 ? -4.610 16.155 -9.730 1.00 83.06 96 SER A C 1
ATOM 765 O O . SER A 1 96 ? -5.816 16.292 -9.909 1.00 83.06 96 SER A O 1
ATOM 767 N N . ASP A 1 97 ? -3.698 16.726 -10.508 1.00 83.88 97 ASP A N 1
ATOM 768 C CA . ASP A 1 97 ? -3.951 17.504 -11.718 1.00 83.88 97 ASP A CA 1
ATOM 769 C C . ASP A 1 97 ? -4.040 16.629 -12.984 1.00 83.88 97 ASP A C 1
ATOM 771 O O . ASP A 1 97 ? -4.251 17.148 -14.078 1.00 83.88 97 ASP A O 1
ATOM 775 N N . GLY A 1 98 ? -3.897 15.305 -12.846 1.00 72.62 98 GLY A N 1
ATOM 776 C CA . GLY A 1 98 ? -3.916 14.359 -13.960 1.00 72.62 98 GLY A CA 1
ATOM 777 C C . GLY A 1 98 ? -2.618 14.324 -14.769 1.00 72.62 98 GLY A C 1
ATOM 778 O O . GLY A 1 98 ? -2.564 13.640 -15.793 1.00 72.62 98 GLY A O 1
ATOM 779 N N . THR A 1 99 ? -1.567 15.022 -14.328 1.00 79.38 99 THR A N 1
ATOM 780 C CA . THR A 1 99 ? -0.282 15.038 -15.028 1.00 79.38 99 THR A CA 1
ATOM 781 C C . THR A 1 99 ? 0.403 13.675 -14.918 1.00 79.38 99 THR A C 1
ATOM 783 O O . THR A 1 99 ? 0.569 13.118 -13.830 1.00 79.38 99 THR A O 1
ATOM 786 N N . VAL A 1 100 ? 0.830 13.125 -16.057 1.00 66.38 100 VAL A N 1
ATOM 787 C CA . VAL A 1 100 ? 1.534 11.838 -16.104 1.00 66.38 100 VAL A CA 1
ATOM 788 C C . VAL A 1 100 ? 3.010 12.053 -15.783 1.00 66.38 100 VAL A C 1
ATOM 790 O O . VAL A 1 100 ? 3.709 12.793 -16.475 1.00 66.38 100 VAL A O 1
ATOM 793 N N . GLN A 1 101 ? 3.490 11.390 -14.732 1.00 70.50 101 GLN A N 1
ATOM 794 C CA . GLN A 1 101 ? 4.909 11.352 -14.383 1.00 70.50 101 GLN A CA 1
ATOM 795 C C . GLN A 1 101 ? 5.581 10.131 -15.021 1.00 70.50 101 GLN A C 1
ATOM 797 O O . GLN A 1 101 ? 4.964 9.078 -15.171 1.00 70.50 101 GLN A O 1
ATOM 802 N N . PHE A 1 102 ? 6.866 10.262 -15.360 1.00 73.38 102 PHE A N 1
ATOM 803 C CA . PHE A 1 102 ? 7.671 9.163 -15.911 1.00 73.38 102 PHE A CA 1
ATOM 804 C C . PHE A 1 102 ? 7.846 7.992 -14.935 1.00 73.38 102 PHE A C 1
ATOM 806 O O . PHE A 1 102 ? 8.089 6.866 -15.360 1.00 73.38 102 PHE A O 1
ATOM 813 N N . SER A 1 103 ? 7.721 8.247 -13.634 1.00 82.25 103 SER A N 1
ATOM 814 C CA . SER A 1 103 ? 7.705 7.224 -12.597 1.00 82.25 103 SER A CA 1
ATOM 815 C C . SER A 1 103 ? 6.590 7.522 -11.605 1.00 82.25 103 SER A C 1
ATOM 817 O O . SER A 1 103 ? 6.474 8.635 -11.097 1.00 82.25 103 SER A O 1
ATOM 819 N N . LEU A 1 104 ? 5.761 6.516 -11.332 1.00 87.44 104 LEU A N 1
ATOM 820 C CA . LEU A 1 104 ? 4.703 6.610 -10.334 1.00 87.44 104 LEU A CA 1
ATOM 821 C C . LEU A 1 104 ? 5.179 5.928 -9.050 1.00 87.44 104 LEU A C 1
ATOM 823 O O . LEU A 1 104 ? 5.555 4.751 -9.099 1.00 87.44 104 LEU A O 1
ATOM 827 N N . PRO A 1 105 ? 5.186 6.622 -7.900 1.00 91.75 105 PRO A N 1
ATOM 828 C CA . PRO A 1 105 ? 5.576 5.992 -6.654 1.00 91.75 105 PRO A CA 1
ATOM 829 C C . PRO A 1 105 ? 4.492 5.002 -6.219 1.00 91.75 105 PRO A C 1
ATOM 831 O O . PRO A 1 105 ? 3.294 5.294 -6.276 1.00 91.75 105 PRO A O 1
ATOM 834 N N . LEU A 1 106 ? 4.930 3.821 -5.787 1.00 94.38 106 LEU A N 1
ATOM 835 C CA . LEU A 1 106 ? 4.065 2.826 -5.168 1.00 94.38 106 LEU A CA 1
ATOM 836 C C . LEU A 1 106 ? 3.821 3.237 -3.714 1.00 94.38 106 LEU A C 1
ATOM 838 O O . LEU A 1 106 ? 4.770 3.484 -2.969 1.00 94.38 106 LEU A O 1
ATOM 842 N N . MET A 1 107 ? 2.557 3.313 -3.323 1.00 95.56 107 MET A N 1
ATOM 843 C CA . MET A 1 107 ? 2.119 3.816 -2.026 1.00 95.56 107 MET A CA 1
ATOM 844 C C . MET A 1 107 ? 1.219 2.802 -1.322 1.00 95.56 107 MET A C 1
ATOM 846 O O . MET A 1 107 ? 0.525 2.019 -1.971 1.00 95.56 107 MET A O 1
ATOM 850 N N . LEU A 1 108 ? 1.184 2.874 0.005 1.00 96.06 108 LEU A N 1
ATOM 851 C CA . LEU A 1 108 ? 0.197 2.225 0.860 1.00 96.06 108 LEU A CA 1
ATOM 852 C C . LEU A 1 108 ? -0.655 3.305 1.530 1.00 96.06 108 LEU A C 1
ATOM 854 O O . LEU A 1 108 ? -0.128 4.122 2.285 1.00 96.06 108 LEU A O 1
ATOM 858 N N . ALA A 1 109 ? -1.958 3.305 1.258 1.00 95.88 109 ALA A N 1
ATOM 859 C CA . ALA A 1 109 ? -2.931 4.149 1.942 1.00 95.88 109 ALA A CA 1
ATOM 860 C C . ALA A 1 109 ? -3.542 3.372 3.112 1.00 95.88 109 ALA A C 1
ATOM 862 O O . ALA A 1 109 ? -4.043 2.267 2.920 1.00 95.88 109 ALA A O 1
ATOM 863 N N . TYR A 1 110 ? -3.516 3.948 4.309 1.00 94.94 110 TYR A N 1
ATOM 864 C CA . TYR A 1 110 ? -3.981 3.348 5.557 1.00 94.94 110 TYR A CA 1
ATOM 865 C C . TYR A 1 110 ? -5.014 4.242 6.242 1.00 94.94 110 TYR A C 1
ATOM 867 O O . TYR A 1 110 ? -4.826 5.457 6.308 1.00 94.94 110 TYR A O 1
ATOM 875 N N . ARG A 1 111 ? -6.073 3.644 6.796 1.00 93.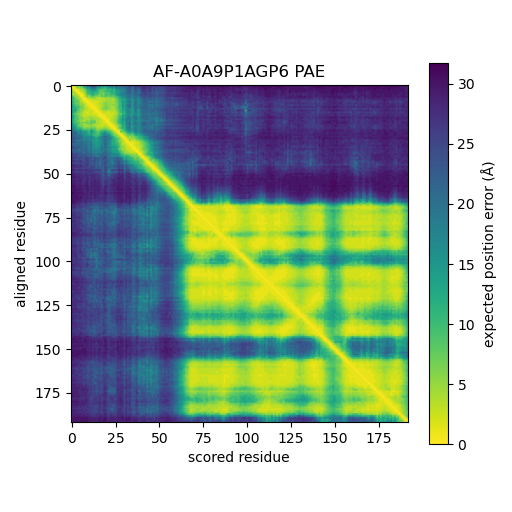81 111 ARG A N 1
ATOM 876 C CA . ARG A 1 111 ? -7.051 4.320 7.656 1.00 93.81 111 ARG A CA 1
ATOM 877 C C . ARG A 1 111 ? -6.905 3.816 9.089 1.00 93.81 111 ARG A C 1
ATOM 879 O O . ARG A 1 111 ? -7.189 2.651 9.355 1.00 93.81 111 ARG A O 1
ATOM 886 N N . SER A 1 112 ? -6.535 4.708 10.006 1.00 89.69 112 SER A N 1
ATOM 887 C CA . SER A 1 112 ? -6.456 4.385 11.435 1.00 89.69 112 SER A CA 1
ATOM 888 C C . SER A 1 112 ? -7.828 4.172 12.069 1.00 89.69 112 SER A C 1
ATOM 890 O O . SER A 1 112 ? -8.857 4.582 11.520 1.00 89.69 112 SER A O 1
ATOM 892 N N . THR A 1 113 ? -7.861 3.612 13.280 1.00 86.88 113 THR A N 1
ATOM 893 C CA . THR A 1 113 ? -9.111 3.451 14.050 1.00 86.88 113 THR A CA 1
ATOM 894 C C . THR A 1 113 ? -9.777 4.792 14.378 1.00 86.88 113 THR A C 1
ATOM 896 O O . THR A 1 113 ? -10.993 4.865 14.547 1.00 86.88 113 THR A O 1
ATOM 899 N N . LYS A 1 114 ? -8.998 5.883 14.387 1.00 86.75 114 LYS A N 1
ATOM 900 C CA . LYS A 1 114 ? -9.470 7.266 14.563 1.00 86.75 114 LYS A CA 1
ATOM 901 C C . LYS A 1 114 ? -9.943 7.926 13.256 1.00 86.75 114 LYS A C 1
ATOM 903 O O . LYS A 1 114 ? -10.195 9.127 13.253 1.00 86.75 114 LYS A O 1
ATOM 908 N N . ASN A 1 115 ? -10.065 7.176 12.155 1.00 89.00 115 ASN A N 1
ATOM 909 C CA . ASN A 1 115 ? -10.418 7.672 10.816 1.00 89.00 115 ASN A CA 1
ATOM 910 C C . ASN A 1 115 ? -9.448 8.727 10.251 1.00 89.00 115 ASN A C 1
ATOM 912 O O . ASN A 1 115 ? -9.846 9.571 9.447 1.00 89.00 115 ASN A O 1
ATOM 916 N N . PHE A 1 116 ? -8.171 8.676 10.640 1.00 91.00 116 PHE A N 1
ATOM 917 C CA . PHE A 1 116 ? -7.129 9.439 9.956 1.00 91.00 116 PHE A CA 1
ATOM 918 C C . PHE A 1 116 ? -6.533 8.615 8.821 1.00 91.00 116 PHE A C 1
ATOM 920 O O . PHE A 1 116 ? -6.320 7.411 8.969 1.00 91.00 116 PHE A O 1
ATOM 927 N N . TYR A 1 117 ? -6.254 9.286 7.707 1.00 93.19 117 TYR A N 1
ATOM 928 C CA . TYR A 1 117 ? -5.662 8.677 6.525 1.00 93.19 117 TYR A CA 1
ATOM 929 C C . TYR A 1 117 ? -4.166 8.970 6.470 1.00 93.19 117 TYR A C 1
ATOM 931 O O . TYR A 1 117 ? -3.735 10.103 6.692 1.00 93.19 117 TYR A O 1
ATOM 939 N N . TYR A 1 118 ? -3.388 7.935 6.177 1.00 93.31 118 TYR A N 1
ATOM 940 C CA . TYR A 1 118 ? -1.938 7.992 6.054 1.00 93.31 118 TYR A CA 1
ATOM 941 C C . TYR A 1 118 ? -1.522 7.372 4.728 1.00 93.31 118 TYR A C 1
ATOM 943 O O . TYR A 1 118 ? -2.085 6.363 4.314 1.00 93.31 118 TYR A O 1
ATOM 951 N N . HIS A 1 119 ? -0.518 7.962 4.084 1.00 94.38 119 HIS A N 1
ATOM 952 C CA . HIS A 1 119 ? 0.039 7.466 2.831 1.00 94.38 119 HIS A CA 1
ATOM 953 C C . HIS A 1 119 ? 1.533 7.237 3.016 1.00 94.38 119 HIS A C 1
ATOM 955 O O . HIS A 1 119 ? 2.287 8.183 3.236 1.00 94.38 119 HIS A O 1
ATOM 961 N N . PHE A 1 120 ? 1.956 5.982 2.926 1.00 94.19 120 PHE A N 1
ATOM 962 C CA . PHE A 1 120 ? 3.351 5.577 3.077 1.00 94.19 120 PHE A CA 1
ATOM 963 C C . PHE A 1 120 ? 3.932 5.177 1.730 1.00 94.19 120 PHE A C 1
ATOM 965 O O . PHE A 1 120 ? 3.267 4.502 0.944 1.00 94.19 120 PHE A O 1
ATOM 972 N N . THR A 1 121 ? 5.173 5.564 1.451 1.00 94.50 121 THR A N 1
ATOM 973 C CA . THR A 1 121 ? 5.870 5.091 0.252 1.00 94.50 121 THR A CA 1
ATOM 974 C C . THR A 1 121 ? 6.288 3.635 0.440 1.00 94.50 121 THR A C 1
ATOM 976 O O . THR A 1 121 ? 6.687 3.226 1.528 1.00 94.50 121 THR A O 1
ATOM 979 N N . ILE A 1 122 ? 6.208 2.834 -0.621 1.00 94.38 122 ILE A N 1
ATOM 980 C CA . ILE A 1 122 ? 6.781 1.487 -0.649 1.00 94.38 122 ILE A CA 1
ATOM 981 C C . ILE A 1 122 ? 8.097 1.558 -1.417 1.00 94.38 122 ILE A C 1
ATOM 983 O O . ILE A 1 122 ? 8.115 1.819 -2.623 1.00 94.38 122 ILE A O 1
ATOM 987 N N . SER A 1 123 ? 9.209 1.332 -0.725 1.00 92.19 123 SER A N 1
ATOM 988 C CA . SER A 1 123 ? 10.536 1.320 -1.335 1.00 92.19 123 SER A CA 1
ATOM 989 C C . SER A 1 123 ? 10.892 -0.077 -1.853 1.00 92.19 123 SER A C 1
ATOM 991 O O . SER A 1 123 ? 10.424 -1.095 -1.339 1.00 92.19 123 SER A O 1
ATOM 993 N N . LYS A 1 124 ? 11.729 -0.127 -2.898 1.00 90.62 124 LYS A N 1
ATOM 994 C CA . LYS A 1 124 ? 12.318 -1.357 -3.451 1.00 90.62 124 LYS A CA 1
ATOM 995 C C . LYS A 1 124 ? 13.838 -1.219 -3.411 1.00 90.62 124 LYS A C 1
ATOM 997 O O . LYS A 1 124 ? 14.391 -0.395 -4.141 1.00 90.62 124 LYS A O 1
ATOM 1002 N N . ARG A 1 125 ? 14.538 -2.032 -2.611 1.00 89.62 125 ARG A N 1
ATOM 1003 C CA . ARG A 1 125 ? 16.013 -2.103 -2.623 1.00 89.62 125 ARG A CA 1
ATOM 1004 C C . ARG A 1 125 ? 16.516 -3.412 -3.212 1.00 89.62 125 ARG A C 1
ATOM 1006 O O . ARG A 1 125 ? 15.858 -4.446 -3.134 1.00 89.62 125 ARG A O 1
ATOM 1013 N N . LYS A 1 126 ? 17.708 -3.371 -3.804 1.00 89.12 126 LYS A N 1
ATOM 1014 C CA . LYS A 1 126 ? 18.433 -4.564 -4.255 1.00 89.12 126 LYS A CA 1
ATOM 1015 C C . LYS A 1 126 ? 19.330 -5.052 -3.120 1.00 89.12 126 LYS A C 1
ATOM 1017 O O . LYS A 1 126 ? 20.138 -4.283 -2.605 1.00 89.12 126 LYS A O 1
ATOM 1022 N N . GLN A 1 127 ? 19.214 -6.322 -2.759 1.00 88.38 127 GLN A N 1
ATOM 1023 C CA . GLN A 1 127 ? 20.121 -7.002 -1.842 1.00 88.38 127 GLN A CA 1
ATOM 1024 C C . GLN A 1 127 ? 20.888 -8.073 -2.611 1.00 88.38 127 GLN A C 1
ATOM 1026 O O . GLN A 1 127 ? 20.295 -8.979 -3.194 1.00 88.38 127 GLN A O 1
ATOM 1031 N N . HIS A 1 128 ? 22.213 -7.968 -2.607 1.00 88.62 128 HIS A N 1
ATOM 1032 C CA . HIS A 1 128 ? 23.082 -8.968 -3.208 1.00 88.62 128 HIS A CA 1
ATOM 1033 C C . HIS A 1 128 ? 23.500 -9.996 -2.155 1.00 88.62 128 HIS A C 1
ATOM 1035 O O . HIS A 1 128 ? 24.113 -9.640 -1.149 1.00 88.62 128 HIS A O 1
ATOM 1041 N N . ASP A 1 129 ? 23.202 -11.267 -2.403 1.00 85.06 129 ASP A N 1
ATOM 1042 C CA . ASP A 1 129 ? 23.701 -12.393 -1.618 1.00 85.06 129 ASP A CA 1
ATOM 1043 C C . ASP A 1 129 ? 25.007 -12.905 -2.258 1.00 85.06 129 ASP A C 1
ATOM 1045 O O . ASP A 1 129 ? 24.961 -13.530 -3.325 1.00 85.06 129 ASP A O 1
ATOM 1049 N N . PRO A 1 130 ? 26.185 -12.651 -1.650 1.00 85.25 130 PRO A N 1
ATOM 1050 C CA . PRO A 1 130 ? 27.465 -13.067 -2.218 1.00 85.25 130 PRO A CA 1
ATOM 1051 C C . PRO A 1 130 ? 27.669 -14.582 -2.199 1.00 85.25 130 PRO A C 1
ATOM 1053 O O . PRO A 1 130 ? 28.392 -15.105 -3.045 1.00 85.25 130 PRO A O 1
ATOM 1056 N N . ILE A 1 131 ? 27.019 -15.294 -1.276 1.00 86.94 131 ILE A N 1
ATOM 1057 C CA . ILE A 1 131 ? 27.148 -16.745 -1.128 1.00 86.94 131 ILE A CA 1
ATOM 1058 C C . ILE A 1 131 ? 26.369 -17.43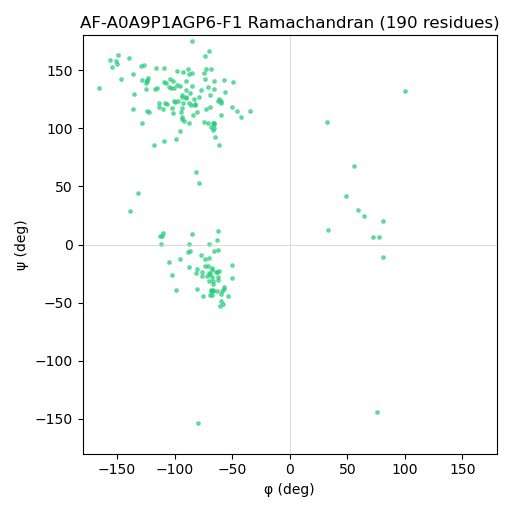3 -2.247 1.00 86.94 131 ILE A C 1
ATOM 1060 O O . ILE A 1 131 ? 26.870 -18.354 -2.890 1.00 86.94 131 ILE A O 1
ATOM 1064 N N . ARG A 1 132 ? 25.149 -16.958 -2.513 1.00 85.12 132 ARG A N 1
ATOM 1065 C CA . ARG A 1 132 ? 24.273 -17.512 -3.556 1.00 85.12 132 ARG A CA 1
ATOM 1066 C C . ARG A 1 132 ? 24.481 -16.883 -4.930 1.00 85.12 132 ARG A C 1
ATOM 1068 O O . ARG A 1 132 ? 23.877 -17.357 -5.887 1.00 85.12 132 ARG A O 1
ATOM 1075 N N . LYS A 1 133 ? 25.309 -15.835 -5.028 1.00 87.25 133 LYS A N 1
ATOM 1076 C CA . LYS A 1 133 ? 25.507 -15.019 -6.240 1.00 87.25 133 LYS A CA 1
ATOM 1077 C C . LYS A 1 133 ? 24.173 -14.586 -6.858 1.00 87.25 133 LYS A C 1
ATOM 1079 O O . LYS A 1 133 ? 23.984 -14.650 -8.070 1.00 87.25 133 LYS A O 1
ATOM 1084 N N . LEU A 1 134 ? 23.231 -14.194 -6.003 1.00 87.19 134 LEU A N 1
ATOM 1085 C CA . LEU A 1 134 ? 21.865 -13.854 -6.388 1.00 87.19 134 LEU A CA 1
ATOM 1086 C C . LEU A 1 134 ? 21.533 -12.446 -5.904 1.00 87.19 134 LEU A C 1
ATOM 1088 O O . LEU A 1 134 ? 21.755 -12.111 -4.741 1.00 87.19 134 LEU A O 1
ATOM 1092 N N . THR A 1 135 ? 20.940 -11.648 -6.787 1.00 86.56 135 THR A N 1
ATOM 1093 C CA . THR A 1 135 ? 20.339 -10.365 -6.419 1.00 86.56 135 THR A CA 1
ATOM 1094 C C . THR A 1 135 ? 18.862 -10.581 -6.131 1.00 86.56 135 THR A C 1
ATOM 1096 O O . THR A 1 135 ? 18.150 -11.168 -6.941 1.00 86.56 135 THR A O 1
ATOM 1099 N N . A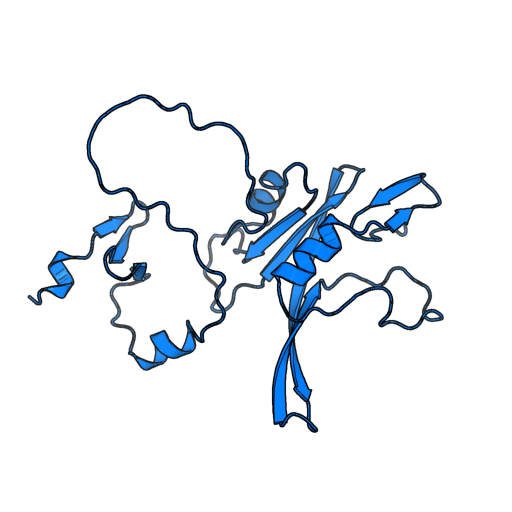RG A 1 136 ? 18.404 -10.108 -4.975 1.00 85.56 136 ARG A N 1
ATOM 1100 C CA . ARG A 1 136 ? 17.000 -10.131 -4.565 1.00 85.56 136 ARG A CA 1
ATOM 1101 C C . ARG A 1 136 ? 16.478 -8.720 -4.411 1.00 85.56 136 ARG A C 1
ATOM 1103 O O . ARG A 1 136 ? 17.230 -7.799 -4.091 1.00 85.56 136 ARG A O 1
ATOM 1110 N N . HIS A 1 137 ? 15.181 -8.574 -4.611 1.00 87.06 137 HIS A N 1
ATOM 1111 C CA . HIS A 1 137 ? 14.477 -7.350 -4.295 1.00 87.06 137 HIS A CA 1
ATOM 1112 C C . HIS A 1 137 ? 13.848 -7.453 -2.915 1.00 87.06 137 HIS A C 1
ATOM 1114 O O . HIS A 1 137 ? 13.288 -8.485 -2.551 1.00 87.06 137 HIS A O 1
ATOM 1120 N N . LEU A 1 138 ? 13.987 -6.379 -2.151 1.00 91.00 138 LEU A N 1
ATOM 1121 C CA . LEU A 1 138 ? 13.348 -6.210 -0.861 1.00 91.00 138 LEU A CA 1
ATOM 1122 C C . LEU A 1 138 ? 12.403 -5.021 -0.930 1.00 91.00 138 LEU A C 1
ATOM 1124 O O . LEU A 1 138 ? 12.776 -3.966 -1.445 1.00 91.00 138 LEU A O 1
ATOM 1128 N N . PHE A 1 139 ? 11.201 -5.223 -0.413 1.00 90.62 139 PHE A N 1
ATOM 1129 C CA . PHE A 1 139 ? 10.128 -4.248 -0.328 1.00 90.62 139 PHE A CA 1
ATOM 1130 C C . PHE A 1 139 ? 9.932 -3.834 1.124 1.00 90.62 139 PHE A C 1
ATOM 1132 O O . PHE A 1 139 ? 9.990 -4.683 2.015 1.00 90.62 139 PHE A O 1
ATOM 1139 N N . ARG A 1 140 ? 9.684 -2.549 1.359 1.00 92.44 140 ARG A N 1
ATOM 1140 C CA . ARG A 1 140 ? 9.476 -1.993 2.699 1.00 92.44 140 ARG A CA 1
ATOM 1141 C C . ARG A 1 140 ? 8.470 -0.854 2.639 1.00 92.44 140 ARG A C 1
ATOM 1143 O O . ARG A 1 140 ? 8.492 -0.083 1.683 1.00 92.44 140 ARG A O 1
ATOM 1150 N N . VAL A 1 141 ? 7.610 -0.747 3.649 1.00 92.25 141 VAL A N 1
ATOM 1151 C CA . VAL A 1 141 ? 6.734 0.419 3.829 1.00 92.25 141 VAL A CA 1
ATOM 1152 C C . VAL A 1 141 ? 7.499 1.459 4.635 1.00 92.25 141 VAL A C 1
ATOM 1154 O O . VAL A 1 141 ? 7.946 1.189 5.744 1.00 92.25 141 VAL A O 1
ATOM 1157 N N . GLU A 1 142 ? 7.667 2.655 4.094 1.00 89.19 142 GLU A N 1
ATOM 1158 C CA . GLU A 1 142 ? 8.382 3.733 4.767 1.00 89.19 142 GLU A CA 1
ATOM 1159 C C . GLU A 1 142 ? 7.412 4.529 5.651 1.00 89.19 142 GLU A C 1
ATOM 1161 O O . GLU A 1 142 ? 6.611 5.333 5.172 1.00 89.19 142 GLU A O 1
ATOM 1166 N N . TYR A 1 143 ? 7.499 4.305 6.959 1.00 83.31 143 TYR A N 1
ATOM 1167 C CA . TYR A 1 143 ? 6.888 5.136 7.994 1.00 83.31 143 TYR A CA 1
ATOM 1168 C C . TYR A 1 143 ? 7.948 5.496 9.037 1.00 83.31 143 TYR A C 1
ATOM 1170 O O . TYR A 1 143 ? 8.941 4.778 9.194 1.00 83.31 143 TYR A O 1
ATOM 1178 N N . GLU A 1 144 ? 7.758 6.624 9.727 1.00 69.81 144 GLU A N 1
ATOM 1179 C CA . GLU A 1 144 ? 8.646 7.008 10.824 1.00 69.81 144 GLU A CA 1
ATOM 1180 C C . GLU A 1 144 ? 8.573 5.953 11.925 1.00 69.81 144 GLU A C 1
ATOM 1182 O O . GLU A 1 144 ? 7.493 5.641 12.430 1.00 69.81 144 GLU A O 1
ATOM 1187 N N . ASP A 1 145 ? 9.727 5.392 12.282 1.00 60.25 145 ASP A N 1
ATOM 1188 C CA . ASP A 1 145 ? 9.817 4.450 13.387 1.00 60.25 145 ASP A CA 1
ATOM 1189 C C . ASP A 1 145 ? 9.501 5.221 14.674 1.00 60.25 145 ASP A C 1
ATOM 1191 O O . ASP A 1 145 ? 10.279 6.064 15.126 1.00 60.25 145 ASP A O 1
ATOM 1195 N N . ALA A 1 146 ? 8.298 5.017 15.211 1.00 51.03 146 ALA A N 1
ATOM 1196 C CA . ALA A 1 146 ? 7.773 5.782 16.339 1.00 51.03 146 ALA A CA 1
ATOM 1197 C C . ALA A 1 146 ? 8.493 5.470 17.665 1.00 51.03 146 ALA A C 1
ATOM 1199 O O . ALA A 1 146 ? 8.148 6.045 18.700 1.00 51.03 146 ALA A O 1
ATOM 1200 N N . MET A 1 147 ? 9.487 4.577 17.650 1.00 51.00 147 MET A N 1
ATOM 1201 C CA . MET A 1 147 ? 10.195 4.131 18.839 1.00 51.00 147 MET A CA 1
ATOM 1202 C C . MET A 1 147 ? 11.521 4.842 19.073 1.00 51.00 147 MET A C 1
ATOM 1204 O O . MET A 1 147 ? 12.230 5.282 18.168 1.00 51.00 147 MET A O 1
ATOM 1208 N N . ASP A 1 148 ? 11.825 4.946 20.363 1.00 47.34 148 ASP A N 1
ATOM 1209 C CA . ASP A 1 148 ? 13.074 5.445 20.903 1.00 47.34 148 ASP A CA 1
ATOM 1210 C C . ASP A 1 148 ? 14.269 4.758 20.223 1.00 47.34 148 ASP A C 1
ATOM 1212 O O . A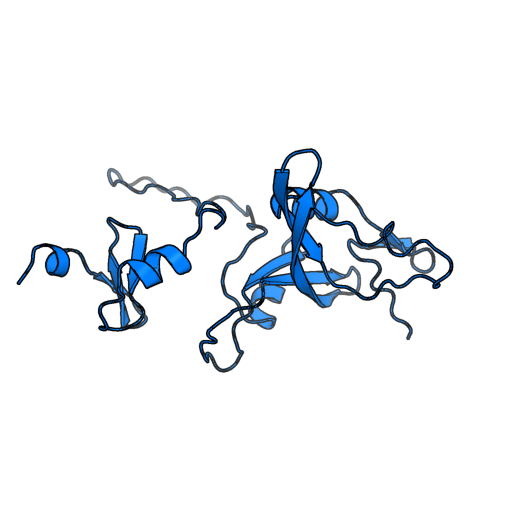SP A 1 148 ? 14.260 3.547 19.989 1.00 47.34 148 ASP A O 1
ATOM 1216 N N . LYS A 1 149 ? 15.326 5.525 19.929 1.00 51.34 149 LYS A N 1
ATOM 1217 C CA . LYS A 1 149 ? 16.526 5.079 19.182 1.00 51.34 149 LYS A CA 1
ATOM 1218 C C . LYS A 1 149 ? 17.323 3.970 19.895 1.00 51.34 149 LYS A C 1
ATOM 1220 O O . LYS A 1 149 ? 18.418 3.620 19.463 1.00 51.34 149 LYS A O 1
ATOM 1225 N N . SER A 1 150 ? 16.809 3.493 21.024 1.00 50.00 150 SER A N 1
ATOM 1226 C CA . SER A 1 150 ? 17.328 2.436 21.881 1.00 50.00 150 SER A CA 1
ATOM 1227 C C . SER A 1 150 ? 16.862 1.036 21.461 1.00 50.00 150 SER A C 1
ATOM 1229 O O . SER A 1 150 ? 17.510 0.060 21.835 1.00 50.00 150 SER A O 1
ATOM 1231 N N . CYS A 1 151 ? 15.783 0.914 20.677 1.00 45.75 151 CYS A N 1
ATOM 1232 C CA . CYS A 1 151 ? 15.394 -0.347 20.046 1.00 45.75 151 CYS A CA 1
ATOM 1233 C C . CYS A 1 151 ? 16.042 -0.465 18.662 1.00 45.75 151 CYS A C 1
ATOM 1235 O O . CYS A 1 151 ? 16.023 0.479 17.876 1.00 45.75 151 CYS A O 1
ATOM 1237 N N . GLU A 1 152 ? 16.625 -1.628 18.371 1.00 47.44 152 GLU A N 1
ATOM 1238 C CA . GLU A 1 152 ? 17.268 -1.924 17.088 1.00 47.44 152 GLU A CA 1
ATOM 1239 C C . GLU A 1 152 ? 16.330 -1.568 15.906 1.00 47.44 152 GLU A C 1
ATOM 1241 O O . GLU A 1 152 ? 15.259 -2.173 15.774 1.00 47.44 152 GLU A O 1
ATOM 1246 N N . PRO A 1 153 ? 16.718 -0.631 15.016 1.00 48.78 153 PRO A N 1
ATOM 1247 C CA . PRO A 1 153 ? 15.834 0.009 14.022 1.00 48.78 153 PRO A CA 1
ATOM 1248 C C . PRO A 1 153 ? 15.291 -0.938 12.935 1.00 48.78 153 PRO A C 1
ATOM 1250 O O . PRO A 1 153 ? 14.484 -0.552 12.092 1.00 48.78 153 PRO A O 1
ATOM 1253 N N . HIS A 1 154 ? 15.750 -2.190 12.914 1.00 49.69 154 HIS A N 1
ATOM 1254 C CA . HIS A 1 154 ? 15.344 -3.202 11.939 1.00 49.69 154 HIS A CA 1
ATOM 1255 C C . HIS A 1 154 ? 14.212 -4.110 12.424 1.00 49.69 154 HIS A C 1
ATOM 1257 O O . HIS A 1 154 ? 13.650 -4.853 11.622 1.00 49.69 154 HIS A O 1
ATOM 1263 N N . LEU A 1 155 ? 13.880 -4.087 13.718 1.00 52.88 155 LEU A N 1
ATOM 1264 C CA . LEU A 1 155 ? 12.900 -5.015 14.289 1.00 52.88 155 LEU A CA 1
ATOM 1265 C C . LEU A 1 155 ? 11.449 -4.583 14.061 1.00 52.88 155 LEU A C 1
ATOM 1267 O O . LEU A 1 155 ? 10.568 -5.439 14.045 1.00 52.88 155 LEU A O 1
ATOM 1271 N N . LEU A 1 156 ? 11.197 -3.287 13.865 1.00 64.25 156 LEU A N 1
ATOM 1272 C CA . LEU A 1 156 ? 9.836 -2.747 13.811 1.00 64.25 156 LEU A CA 1
ATOM 1273 C C . LEU A 1 156 ? 9.339 -2.459 12.402 1.00 64.25 156 LEU A C 1
ATOM 1275 O O . LEU A 1 156 ? 8.133 -2.513 12.186 1.00 64.25 156 LEU A O 1
ATOM 1279 N N . ASN A 1 157 ? 10.237 -2.189 11.453 1.00 75.75 157 ASN A N 1
ATOM 1280 C CA . ASN A 1 157 ? 9.874 -1.948 10.061 1.00 75.75 157 ASN A CA 1
ATOM 1281 C C . ASN A 1 157 ? 10.511 -3.013 9.142 1.00 75.75 157 ASN A C 1
ATOM 1283 O O . ASN A 1 157 ? 11.625 -2.804 8.640 1.00 75.75 157 ASN A O 1
ATOM 1287 N N . PRO A 1 158 ? 9.836 -4.167 8.975 1.00 84.31 158 PRO A N 1
ATOM 1288 C CA . PRO A 1 158 ? 10.363 -5.326 8.265 1.00 84.31 158 PRO A CA 1
ATOM 1289 C C . PRO A 1 158 ? 10.529 -5.094 6.761 1.00 84.31 158 PRO A C 1
ATOM 1291 O O . PRO A 1 158 ? 9.780 -4.364 6.116 1.00 84.31 158 PRO A O 1
ATOM 1294 N N . GLU A 1 159 ? 11.497 -5.807 6.189 1.00 90.00 159 GLU A N 1
ATOM 1295 C CA . GLU A 1 159 ? 11.701 -5.895 4.746 1.00 90.00 159 GLU A CA 1
ATOM 1296 C C . GLU A 1 159 ? 11.208 -7.243 4.216 1.00 90.00 159 GLU A C 1
ATOM 1298 O O . GLU A 1 159 ? 11.397 -8.291 4.838 1.00 90.00 159 GLU A O 1
ATOM 1303 N N . PHE A 1 160 ? 10.615 -7.231 3.027 1.00 90.12 160 PHE A N 1
ATOM 1304 C CA . PHE A 1 160 ? 9.941 -8.388 2.451 1.00 90.12 160 PHE A CA 1
ATOM 1305 C C . PHE A 1 160 ? 10.494 -8.745 1.083 1.00 90.12 160 PHE A C 1
ATOM 1307 O O . PHE A 1 160 ? 10.742 -7.879 0.255 1.00 90.12 160 PHE A O 1
ATOM 1314 N N . LEU A 1 161 ? 10.601 -10.040 0.795 1.00 89.31 161 LEU A N 1
ATOM 1315 C CA . LEU A 1 161 ? 11.026 -10.532 -0.521 1.00 89.31 161 LEU A CA 1
ATOM 1316 C C . LEU A 1 161 ? 9.955 -10.369 -1.612 1.00 89.31 161 LEU A C 1
ATOM 1318 O O . LEU A 1 161 ? 10.250 -10.551 -2.787 1.00 89.31 161 LEU A O 1
ATOM 1322 N N . SER A 1 162 ? 8.709 -10.066 -1.237 1.00 88.19 162 SER A N 1
ATOM 1323 C CA . SER A 1 162 ? 7.620 -9.809 -2.178 1.00 88.19 162 SER A CA 1
ATOM 1324 C C . SER A 1 162 ? 6.542 -8.923 -1.559 1.00 88.19 162 SER A C 1
ATOM 1326 O O . SER A 1 162 ? 6.299 -8.979 -0.349 1.00 88.19 162 SER A O 1
ATOM 1328 N N . LEU A 1 163 ? 5.831 -8.172 -2.407 1.00 89.94 163 LEU A N 1
ATOM 1329 C CA . LEU A 1 163 ? 4.653 -7.397 -2.001 1.00 89.94 163 LEU A CA 1
ATOM 1330 C C . LEU A 1 163 ? 3.580 -8.284 -1.357 1.00 89.94 163 LEU A C 1
ATOM 1332 O O . LEU A 1 163 ? 2.961 -7.885 -0.381 1.00 89.94 163 LEU A O 1
ATOM 1336 N N . GLN A 1 164 ? 3.390 -9.515 -1.840 1.00 89.12 164 GLN A N 1
ATOM 1337 C CA . GLN A 1 164 ? 2.411 -10.435 -1.255 1.00 89.12 164 GLN A CA 1
ATOM 1338 C C . GLN A 1 164 ? 2.750 -10.801 0.198 1.00 89.12 164 GLN A C 1
ATOM 1340 O O . GLN A 1 164 ? 1.855 -10.889 1.035 1.00 89.12 164 GLN A O 1
ATOM 1345 N N . THR A 1 165 ? 4.032 -11.020 0.506 1.00 88.19 165 THR A N 1
ATOM 1346 C CA . THR A 1 165 ? 4.464 -11.325 1.880 1.00 88.19 165 THR A CA 1
ATOM 1347 C C . THR A 1 165 ? 4.285 -10.109 2.784 1.00 88.19 165 THR A C 1
ATOM 1349 O O . THR A 1 165 ? 3.820 -10.252 3.911 1.00 88.19 165 THR A O 1
ATOM 1352 N N . MET A 1 166 ? 4.583 -8.918 2.261 1.00 91.44 166 MET A N 1
ATOM 1353 C CA . MET A 1 166 ? 4.349 -7.645 2.941 1.00 91.44 166 MET A CA 1
ATOM 1354 C C . MET A 1 166 ? 2.864 -7.438 3.266 1.00 91.44 166 MET A C 1
ATOM 1356 O O . MET A 1 166 ? 2.520 -7.160 4.409 1.00 91.44 166 MET A O 1
ATOM 1360 N N . ILE A 1 167 ? 1.973 -7.642 2.290 1.00 91.12 167 ILE A N 1
ATOM 1361 C CA . ILE A 1 167 ? 0.519 -7.529 2.479 1.00 91.12 167 ILE A CA 1
ATOM 1362 C C . ILE A 1 167 ? 0.051 -8.487 3.576 1.00 91.12 167 ILE A C 1
ATOM 1364 O O . ILE A 1 167 ? -0.573 -8.052 4.537 1.00 91.12 167 ILE A O 1
ATOM 1368 N N . LYS A 1 168 ? 0.420 -9.772 3.486 1.00 89.31 168 LYS A N 1
ATOM 1369 C CA . LYS A 1 168 ? 0.048 -10.777 4.494 1.00 89.31 168 LYS A CA 1
ATOM 1370 C C . LYS A 1 168 ? 0.520 -10.400 5.893 1.00 89.31 168 LYS A C 1
ATOM 1372 O O . LYS A 1 168 ? -0.192 -10.646 6.861 1.00 89.31 168 LYS A O 1
ATOM 1377 N N . HIS A 1 169 ? 1.715 -9.822 6.007 1.00 89.44 169 HIS A N 1
ATOM 1378 C CA . HIS A 1 169 ? 2.227 -9.349 7.285 1.00 89.44 169 HIS A CA 1
ATOM 1379 C C . HIS A 1 169 ? 1.314 -8.267 7.874 1.00 89.44 169 HIS A C 1
ATOM 1381 O O . HIS A 1 169 ? 0.827 -8.441 8.986 1.00 89.44 169 HIS A O 1
ATOM 1387 N N . TYR A 1 170 ? 1.009 -7.210 7.120 1.00 89.00 170 TYR A N 1
ATOM 1388 C CA . TYR A 1 170 ? 0.162 -6.110 7.602 1.00 89.00 170 TYR A CA 1
ATOM 1389 C C . TYR A 1 170 ? -1.323 -6.477 7.765 1.00 89.00 170 TYR A C 1
ATOM 1391 O O . TYR A 1 170 ? -2.043 -5.811 8.500 1.00 89.00 170 TYR A O 1
ATOM 1399 N N . GLU A 1 171 ? -1.791 -7.554 7.134 1.00 87.50 171 GLU A N 1
ATOM 1400 C CA . GLU A 1 171 ? -3.116 -8.132 7.407 1.00 87.50 171 GLU A CA 1
ATOM 1401 C C . GLU A 1 171 ? -3.163 -8.934 8.712 1.00 87.50 171 GLU A C 1
ATOM 1403 O O . GLU A 1 171 ? -4.228 -9.078 9.307 1.00 87.50 171 GLU A O 1
ATOM 1408 N N . THR A 1 172 ? -2.029 -9.495 9.139 1.00 85.00 172 THR A N 1
ATOM 1409 C CA . THR A 1 172 ? -1.971 -10.436 10.270 1.00 85.00 172 THR A CA 1
ATOM 1410 C C . THR A 1 172 ? -1.528 -9.762 11.561 1.00 85.00 172 THR A C 1
ATOM 1412 O O . THR A 1 172 ? -2.015 -10.102 12.637 1.00 85.00 172 THR A O 1
ATOM 1415 N N . PHE A 1 173 ? -0.566 -8.848 11.470 1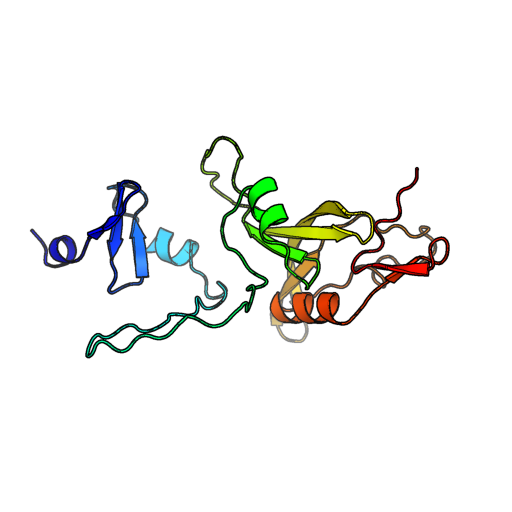.00 81.38 173 PHE A N 1
ATOM 1416 C CA . PHE A 1 173 ? 0.059 -8.227 12.627 1.00 81.38 173 PHE A CA 1
ATOM 1417 C C . PHE A 1 173 ? -0.507 -6.833 12.866 1.00 81.38 173 PHE A C 1
ATOM 1419 O O . PHE A 1 173 ? -0.749 -6.058 11.942 1.00 81.38 173 PHE A O 1
ATOM 1426 N N . SER A 1 174 ? -0.699 -6.512 14.141 1.00 81.31 174 SER A N 1
ATOM 1427 C CA . SER A 1 174 ? -1.141 -5.198 14.586 1.00 81.31 174 SER A CA 1
ATOM 1428 C C . SER A 1 174 ? -0.323 -4.758 15.789 1.00 81.31 174 SER A C 1
ATOM 1430 O O . SER A 1 174 ? 0.084 -5.568 16.624 1.00 81.31 174 SER A O 1
ATOM 1432 N N . PHE A 1 175 ? -0.107 -3.457 15.876 1.00 79.81 175 PHE A N 1
ATOM 1433 C CA . PHE A 1 175 ? 0.462 -2.774 17.017 1.00 79.81 175 PHE A CA 1
ATOM 1434 C C . PHE A 1 175 ? -0.644 -2.459 18.015 1.00 79.81 175 PHE A C 1
ATOM 1436 O O . PHE A 1 175 ? -1.721 -1.996 17.643 1.00 79.81 175 PHE A O 1
ATOM 1443 N N . HIS A 1 176 ? -0.362 -2.696 19.290 1.00 78.19 176 HIS A N 1
ATOM 1444 C CA . HIS A 1 176 ? -1.253 -2.327 20.378 1.00 78.19 176 HIS A CA 1
ATOM 1445 C C . HIS A 1 176 ? -0.846 -0.957 20.923 1.00 78.19 176 HIS A C 1
ATOM 1447 O O . HIS A 1 176 ? 0.244 -0.802 21.478 1.00 78.19 176 HIS A O 1
ATOM 1453 N N . ASP A 1 177 ? -1.714 0.037 20.753 1.00 72.31 177 ASP A N 1
ATOM 1454 C CA . ASP A 1 177 ? -1.567 1.339 21.396 1.00 72.31 177 ASP A CA 1
ATOM 1455 C C . ASP A 1 177 ? -1.931 1.193 22.879 1.00 72.31 177 ASP A C 1
ATOM 1457 O O . ASP A 1 177 ? -3.098 1.084 23.247 1.00 72.31 177 ASP A O 1
ATOM 1461 N N . MET A 1 178 ? -0.919 1.203 23.746 1.00 74.06 178 MET A N 1
ATOM 1462 C CA . MET A 1 178 ? -1.099 1.051 25.193 1.00 74.06 178 MET A CA 1
ATOM 1463 C C . MET A 1 178 ? -1.902 2.193 25.833 1.00 74.06 178 MET A C 1
ATOM 1465 O O . MET A 1 178 ? -2.466 1.996 26.908 1.00 74.06 178 MET A O 1
ATOM 1469 N N . ALA A 1 179 ? -1.940 3.378 25.218 1.00 74.94 179 ALA A N 1
ATOM 1470 C CA . ALA A 1 179 ? -2.651 4.531 25.760 1.00 74.94 179 ALA A CA 1
ATOM 1471 C C . ALA A 1 179 ? -4.153 4.465 25.461 1.00 74.94 179 ALA A C 1
ATOM 1473 O O . ALA A 1 179 ? -4.967 4.839 26.305 1.00 74.94 179 ALA A O 1
ATOM 1474 N N . THR A 1 180 ? -4.526 3.996 24.269 1.00 78.12 180 THR A N 1
ATOM 1475 C CA . THR A 1 180 ? -5.930 3.951 23.830 1.00 78.12 180 THR A CA 1
ATOM 1476 C C . THR A 1 180 ? -6.544 2.551 23.853 1.00 78.12 180 THR A C 1
ATOM 1478 O O . THR A 1 180 ? -7.766 2.425 23.792 1.00 78.12 180 THR A O 1
ATOM 1481 N N . GLY A 1 181 ? -5.727 1.501 23.947 1.00 78.94 181 GLY A N 1
ATOM 1482 C CA . GLY A 1 181 ? -6.135 0.103 23.786 1.00 78.94 181 GLY A CA 1
ATOM 1483 C C . GLY A 1 181 ? -6.462 -0.283 22.338 1.00 78.94 181 GLY A C 1
ATOM 1484 O O . GLY A 1 181 ? -6.975 -1.375 22.097 1.00 78.94 181 GLY A O 1
ATOM 1485 N N . ALA A 1 182 ? -6.218 0.608 21.370 1.00 77.31 182 ALA A N 1
ATOM 1486 C CA . ALA A 1 182 ? -6.507 0.352 19.967 1.00 77.31 182 ALA A CA 1
ATOM 1487 C C . ALA A 1 182 ? -5.488 -0.616 19.349 1.00 77.31 182 ALA A C 1
ATOM 1489 O O . ALA A 1 182 ? -4.303 -0.610 19.690 1.00 77.31 182 ALA A O 1
ATOM 1490 N N . LEU A 1 183 ? -5.960 -1.425 18.399 1.00 82.75 183 LEU A N 1
ATOM 1491 C CA . LEU A 1 183 ? -5.108 -2.210 17.513 1.00 82.75 183 LEU A CA 1
ATOM 1492 C C . LEU A 1 183 ? -4.991 -1.477 16.180 1.00 82.75 183 LEU A C 1
ATOM 1494 O O . LEU A 1 183 ? -5.997 -1.198 15.531 1.00 82.75 183 LEU A O 1
ATOM 1498 N N . GLU A 1 184 ? -3.765 -1.169 15.783 1.00 83.12 184 GLU A N 1
ATOM 1499 C CA . GLU A 1 184 ? -3.453 -0.428 14.563 1.00 83.12 184 GLU A CA 1
ATOM 1500 C C . GLU A 1 184 ? -2.496 -1.249 13.696 1.00 83.12 184 GLU A C 1
ATOM 1502 O O . GLU A 1 184 ? -1.562 -1.866 14.203 1.00 83.12 184 GLU A O 1
ATOM 1507 N N . THR A 1 185 ? -2.674 -1.245 12.376 1.00 86.44 185 THR A N 1
ATOM 1508 C CA . THR A 1 185 ? -1.729 -1.917 11.464 1.00 86.44 185 THR A CA 1
ATOM 1509 C C . THR A 1 185 ? -0.360 -1.237 11.470 1.00 86.44 185 THR A C 1
ATOM 1511 O O . THR A 1 185 ? 0.664 -1.899 11.318 1.00 86.44 185 THR A O 1
ATOM 1514 N N . PHE A 1 186 ? -0.335 0.080 11.682 1.00 84.12 186 PHE A N 1
ATOM 1515 C CA . PHE A 1 186 ? 0.886 0.878 11.748 1.00 84.12 186 PHE A CA 1
ATOM 1516 C C . PHE A 1 186 ? 0.964 1.620 13.083 1.00 84.12 186 PHE A C 1
ATOM 1518 O O . PHE A 1 186 ? -0.060 2.116 13.557 1.00 84.12 186 PHE A O 1
ATOM 1525 N N . PRO A 1 187 ? 2.159 1.777 13.678 1.00 77.06 187 PRO A N 1
ATOM 1526 C CA . PRO A 1 187 ? 2.343 2.496 14.934 1.00 77.06 187 PRO A CA 1
ATOM 1527 C C . PRO A 1 187 ? 2.337 4.019 14.703 1.00 77.06 187 PRO A C 1
ATOM 1529 O O . PRO A 1 187 ? 3.258 4.732 15.090 1.00 77.06 187 PRO A O 1
ATOM 1532 N N . VAL A 1 188 ? 1.300 4.541 14.040 1.00 72.69 188 VAL A N 1
ATOM 1533 C CA . VAL A 1 188 ? 1.105 5.978 13.788 1.00 72.69 188 VAL A CA 1
ATOM 1534 C C . VAL A 1 188 ? 0.508 6.665 15.007 1.00 72.69 188 VAL A C 1
ATOM 1536 O O . VAL A 1 188 ? -0.602 7.199 14.994 1.00 72.69 188 VAL A O 1
ATOM 1539 N N . TRP A 1 189 ? 1.246 6.632 16.107 1.00 67.25 189 TRP A N 1
ATOM 1540 C CA . TRP A 1 189 ? 0.859 7.340 17.314 1.00 67.25 189 TRP A CA 1
ATOM 1541 C C . TRP A 1 189 ? 1.272 8.786 17.131 1.00 67.25 189 TRP A C 1
ATOM 1543 O O . TRP A 1 189 ? 2.458 9.101 17.011 1.00 67.25 189 TRP A O 1
ATOM 1553 N N . ARG A 1 190 ? 0.290 9.682 17.049 1.00 52.88 190 ARG A N 1
ATOM 1554 C CA . ARG A 1 190 ? 0.618 11.100 17.045 1.00 52.88 190 ARG A CA 1
ATOM 1555 C C . ARG A 1 190 ? 1.356 11.422 18.338 1.00 52.88 190 ARG A C 1
ATOM 1557 O O . ARG A 1 190 ? 0.839 11.213 19.432 1.00 52.88 190 ARG A O 1
ATOM 1564 N N . LYS A 1 191 ? 2.553 11.977 18.165 1.00 48.53 191 LYS A N 1
ATOM 1565 C CA . LYS A 1 191 ? 3.007 13.090 18.990 1.00 48.53 191 LYS A CA 1
ATOM 1566 C C . LYS A 1 191 ? 2.010 14.224 18.732 1.00 48.53 191 LYS A C 1
ATOM 1568 O O . LYS A 1 191 ? 2.188 14.971 17.773 1.00 48.53 191 LYS A O 1
ATOM 1573 N N . ASP A 1 192 ? 0.897 14.228 19.458 1.00 39.84 192 ASP A N 1
ATOM 1574 C CA . ASP A 1 192 ? 0.120 15.459 19.616 1.00 39.84 192 ASP A CA 1
ATOM 1575 C C . ASP A 1 192 ? 0.951 16.455 20.444 1.00 39.84 192 ASP A C 1
ATOM 1577 O O . ASP A 1 192 ? 1.641 16.004 21.393 1.00 39.84 192 ASP A O 1
#

pLDDT: mean 70.26, std 21.19, range [28.89, 96.06]

Solvent-accessible surface area (backbone atoms only — not comparable to full-atom values): 12466 Å² total; per-residue (Å²): 137,59,82,72,68,80,52,54,46,71,46,100,82,76,34,40,30,29,76,92,77,74,44,74,40,90,56,98,68,86,77,54,75,67,59,55,49,73,75,58,70,91,71,75,78,83,78,85,75,82,83,81,79,89,80,84,93,72,95,67,84,81,76,79,86,80,76,64,49,64,68,51,76,32,33,71,70,57,45,59,72,63,41,53,93,81,34,39,31,33,33,30,51,45,48,89,86,69,58,86,64,99,71,62,56,43,31,37,37,35,49,48,90,84,73,47,79,47,78,27,47,48,48,78,46,83,45,77,40,81,89,75,74,41,78,42,55,34,34,32,71,54,66,80,76,78,63,65,92,85,53,70,82,63,76,82,60,61,76,21,80,39,70,68,58,45,51,53,45,53,72,72,47,64,39,73,39,85,89,79,71,44,72,27,67,59,71,80,70,74,86,120

Nearest PDB structures (foldseek):
  7ovp-assembly1_B  TM=3.381E-01  e=4.332E+00  Pyrococcus horikoshii OT3

Secondary structure (DSSP, 8-state):
--TTGGGEEE-TTS-EEETTTTEEESSSS---HHHHHHH--S-SPPP---------------------SEEEEE-HHHHHHT--TTSEEEEEEPPTT-PPPSSPPEEEEEE-TTS-EEEEEEEEEEEEETTTTEEEEEEEEE----S-TTS-TTSSS--BSSHHHHHHHHHH--EE-TTT--EESS------

Sequence (192 aa):
MSEEEELLEEDKYGRLICRKYGTIHPTHEKLSKKMICEAFDDESPPVSYKSTSTDSPISQQTSQTETEVFVGGATEKEAEQLIGYRGFVIYYRMASDGTVQFSLPLMLAYRSTKNFYYHFTISKRKQHDPIRKLTRHLFRVEYEDAMDKSCEPHLLNPEFLSLQTMIKHYETFSFHDMATGALETFPVWRKD

Mean predicted aligned error: 16.43 Å

Foldseek 3Di:
DDPVVVQWDQDPVRWTARPVVRDTHPDPDDDDPVVVCVVCPPDDPDDDDPDDDDDDDDDDDPDDDPLALEDEEDALVVLLVSCDPLQKHWYFHADPVRDDDPDTFIWMWGQWPVRDIDIWTKDWDWDQDPVVRDIAIKIWTDDPPPDDPPPDPDPQTDIDRDPVVVSVQLSPDWDQDPVPRDTHSHPPDDPD